Protein AF-A0A7X9KYA6-F1 (afdb_monomer)

Solvent-accessible surface area (backbone atoms only — not comparable to full-atom values): 10874 Å² total; per-residue (Å²): 136,52,43,60,57,52,32,55,52,46,66,73,63,62,78,75,90,74,80,86,42,56,69,61,36,52,51,34,46,49,55,54,72,66,54,75,78,92,81,86,57,65,92,74,35,64,66,52,50,49,54,52,54,47,36,53,50,53,28,50,52,50,30,53,52,38,43,52,53,38,19,65,77,56,77,66,47,84,47,71,65,36,54,50,54,24,51,51,53,33,51,49,42,55,50,56,56,58,68,45,48,64,55,52,48,52,51,51,53,49,52,55,49,53,52,50,52,51,36,52,48,50,34,53,50,40,51,52,51,46,53,51,50,50,54,52,46,50,51,52,43,51,52,51,53,51,52,41,52,53,28,49,53,46,27,54,48,54,51,54,51,51,51,52,53,50,42,46,72,76,64,75,49,58,75,71,55,44,52,54,50,56,50,50,53,52,52,51,55,53,53,52,54,56,62,76,74,110

Secondary structure (DSSP, 8-state):
--HHHHHHHHHHT------SSHHHHHHHHHHHHTPPPP---TTT-HHHHHHHHHHHHHHHHHHHHHHHHHHHHHTSPPPHHHHHHHHHHHHHHHHHHHHHHHHHHHHHHHHHHHHHHHHHHHHHHHHHHHHHHHHHHHHHHHHHHHHHHHHHHHHHHHHHHHHHHHHHHTT-S-HHHHHHHHHHHHHHHHHHHHHTT-

Structure (mmCIF, N/CA/C/O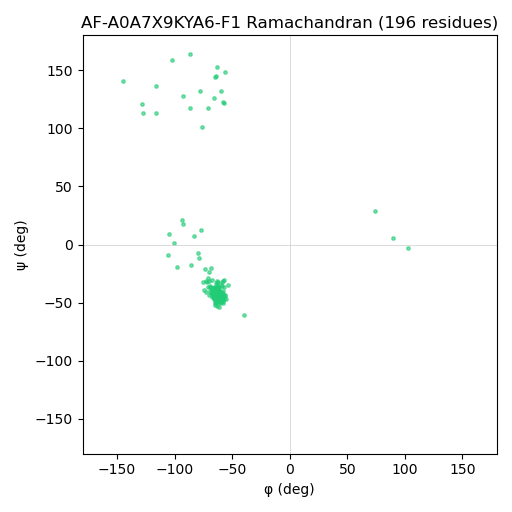 backbone):
data_AF-A0A7X9KYA6-F1
#
_entry.id   AF-A0A7X9KYA6-F1
#
loop_
_atom_site.group_PDB
_atom_site.id
_atom_site.type_symbol
_atom_site.label_atom_id
_atom_site.label_alt_id
_atom_site.label_comp_id
_atom_site.label_asym_id
_atom_site.label_entity_id
_atom_site.label_seq_id
_atom_site.pdbx_PDB_ins_code
_atom_site.Cartn_x
_atom_site.Cartn_y
_atom_site.Cartn_z
_atom_site.occupancy
_atom_site.B_iso_or_equiv
_atom_site.auth_seq_id
_atom_site.auth_comp_id
_atom_site.auth_asym_id
_atom_site.auth_atom_id
_atom_site.pdbx_PDB_model_num
ATOM 1 N N . MET A 1 1 ? 28.532 -11.463 -38.563 1.00 72.19 1 MET A N 1
ATOM 2 C CA . MET A 1 1 ? 27.228 -10.782 -38.421 1.00 72.19 1 MET A CA 1
ATOM 3 C C . MET A 1 1 ? 27.403 -9.327 -38.855 1.00 72.19 1 MET A C 1
ATOM 5 O O . MET A 1 1 ? 28.372 -8.719 -38.419 1.00 72.19 1 MET A O 1
ATOM 9 N N . THR A 1 2 ? 26.576 -8.802 -39.764 1.00 91.38 2 THR A N 1
ATOM 10 C CA . THR A 1 2 ? 26.684 -7.421 -40.299 1.00 91.38 2 THR A CA 1
ATOM 11 C C . THR A 1 2 ? 25.943 -6.407 -39.421 1.00 91.38 2 THR A C 1
ATOM 13 O O . THR A 1 2 ? 25.093 -6.799 -38.617 1.00 91.38 2 THR A O 1
ATOM 16 N N . ALA A 1 3 ? 26.201 -5.100 -39.575 1.00 91.06 3 ALA A N 1
ATOM 17 C CA . ALA A 1 3 ? 25.469 -4.085 -38.808 1.00 91.06 3 ALA A CA 1
ATOM 18 C C . ALA A 1 3 ? 23.963 -4.084 -39.121 1.00 91.06 3 ALA A C 1
ATOM 20 O O . ALA A 1 3 ? 23.150 -3.864 -38.228 1.00 91.06 3 ALA A O 1
ATOM 21 N N . ALA A 1 4 ? 23.583 -4.409 -40.361 1.00 90.88 4 ALA A N 1
ATOM 22 C CA . ALA A 1 4 ? 22.184 -4.573 -40.755 1.00 90.88 4 ALA A CA 1
ATOM 23 C C . ALA A 1 4 ? 21.501 -5.762 -40.048 1.00 90.88 4 ALA A C 1
ATOM 25 O O . ALA A 1 4 ? 20.342 -5.663 -39.649 1.00 90.88 4 ALA A O 1
ATOM 26 N N . GLN A 1 5 ? 22.220 -6.874 -39.845 1.00 93.12 5 GLN A N 1
ATOM 27 C CA . GLN A 1 5 ? 21.710 -8.016 -39.076 1.00 93.12 5 GLN A CA 1
ATOM 28 C C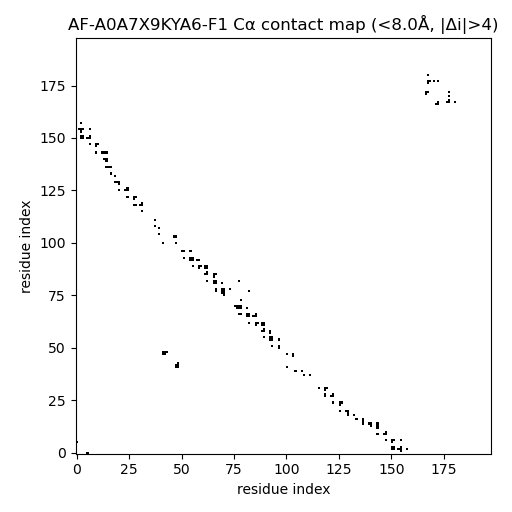 . GLN A 1 5 ? 21.523 -7.654 -37.595 1.00 93.12 5 GLN A C 1
ATOM 30 O O . GLN A 1 5 ? 20.482 -7.971 -37.024 1.00 93.12 5 GLN A O 1
ATOM 35 N N . MET A 1 6 ? 22.480 -6.935 -36.996 1.00 94.12 6 MET A N 1
ATOM 36 C CA . MET A 1 6 ? 22.378 -6.457 -35.608 1.00 94.12 6 MET A CA 1
ATOM 37 C C . MET A 1 6 ? 21.230 -5.462 -35.413 1.00 94.12 6 MET A C 1
ATOM 39 O O . MET A 1 6 ? 20.497 -5.561 -34.432 1.00 94.12 6 MET A O 1
ATOM 43 N N . LEU A 1 7 ? 21.024 -4.545 -36.365 1.00 94.88 7 LEU A N 1
ATOM 44 C CA . LEU A 1 7 ? 19.899 -3.612 -36.336 1.00 94.88 7 LEU A CA 1
ATOM 45 C C . LEU A 1 7 ? 18.560 -4.357 -36.287 1.00 94.88 7 LEU A C 1
ATOM 47 O O . LEU A 1 7 ? 17.722 -4.031 -35.454 1.00 94.88 7 LEU A O 1
ATOM 51 N N . LYS A 1 8 ? 18.382 -5.391 -37.119 1.00 95.62 8 LYS A N 1
ATOM 52 C CA . LYS A 1 8 ? 17.153 -6.198 -37.132 1.00 95.62 8 LYS A CA 1
ATOM 53 C C . LYS A 1 8 ? 16.908 -6.905 -35.793 1.00 95.62 8 LYS A C 1
ATOM 55 O O . LYS A 1 8 ? 15.771 -6.960 -35.334 1.00 95.62 8 LYS A O 1
ATOM 60 N N . ILE A 1 9 ? 17.967 -7.426 -35.166 1.00 95.69 9 ILE A N 1
ATOM 61 C CA . ILE A 1 9 ? 17.888 -8.051 -33.835 1.00 95.69 9 ILE A CA 1
ATOM 62 C C . ILE A 1 9 ? 17.427 -7.024 -32.795 1.00 95.69 9 ILE A C 1
ATOM 64 O O . ILE A 1 9 ? 16.479 -7.285 -32.058 1.00 95.69 9 ILE A O 1
ATOM 68 N N . ILE A 1 10 ? 18.050 -5.842 -32.777 1.00 95.88 10 ILE A N 1
ATOM 69 C CA . ILE A 1 10 ? 17.707 -4.774 -31.831 1.00 95.88 10 ILE A CA 1
ATOM 70 C C . ILE A 1 10 ? 16.279 -4.292 -32.053 1.00 95.88 10 ILE A C 1
ATOM 72 O O . ILE A 1 10 ? 15.529 -4.145 -31.097 1.00 95.88 10 ILE A O 1
ATOM 76 N N . GLU A 1 11 ? 15.847 -4.076 -33.294 1.00 94.38 11 GLU A N 1
ATOM 77 C CA . GLU A 1 11 ? 14.469 -3.659 -33.575 1.00 94.38 11 GLU A CA 1
ATOM 78 C C . GLU A 1 11 ? 13.436 -4.671 -33.060 1.00 94.38 11 GLU A C 1
ATOM 80 O O . GLU A 1 11 ? 12.401 -4.264 -32.529 1.00 94.38 11 GLU A O 1
ATOM 85 N N . GLY A 1 12 ? 13.750 -5.968 -33.125 1.00 95.75 12 GLY A N 1
ATOM 86 C CA . GLY A 1 12 ? 12.934 -7.031 -32.536 1.00 95.75 12 GLY A CA 1
ATOM 87 C C . GLY A 1 12 ? 12.947 -7.068 -31.003 1.00 95.75 12 GLY A C 1
ATOM 88 O O . GLY A 1 12 ? 11.987 -7.540 -30.401 1.00 95.75 12 GLY A O 1
ATOM 89 N N . SER A 1 13 ? 13.987 -6.535 -30.358 1.00 94.94 13 SER A N 1
ATOM 90 C CA . SER A 1 13 ? 14.143 -6.520 -28.898 1.00 94.94 13 SER A CA 1
ATOM 91 C C . SER A 1 13 ? 13.624 -5.237 -28.237 1.00 94.94 13 SER A C 1
ATOM 93 O O . SER A 1 13 ? 14.056 -4.896 -27.133 1.00 94.94 13 SER A O 1
ATOM 95 N N . LYS A 1 14 ? 12.734 -4.487 -28.903 1.00 96.25 14 LYS A N 1
ATOM 96 C CA . LYS A 1 14 ? 12.156 -3.257 -28.346 1.00 96.25 14 LYS A CA 1
ATOM 97 C C . LYS A 1 14 ? 11.460 -3.559 -27.009 1.00 96.25 14 LYS A C 1
ATOM 99 O O . LYS A 1 14 ? 10.524 -4.364 -26.995 1.00 96.25 14 LYS A O 1
ATOM 104 N N . PRO A 1 15 ? 11.861 -2.907 -25.901 1.00 96.19 15 PRO A N 1
ATOM 105 C CA . PRO A 1 15 ? 11.235 -3.149 -24.612 1.00 96.19 15 PRO A CA 1
ATOM 106 C C . PRO A 1 15 ? 9.771 -2.701 -24.642 1.00 96.19 15 PRO A C 1
ATOM 108 O O . PRO A 1 15 ? 9.417 -1.695 -25.266 1.00 96.19 15 PRO A O 1
ATOM 111 N N . LYS A 1 16 ? 8.917 -3.453 -23.946 1.00 96.12 16 LYS A N 1
ATOM 112 C CA . LYS A 1 16 ? 7.502 -3.132 -23.733 1.00 96.12 16 LYS A CA 1
ATOM 113 C C . LYS A 1 16 ? 7.265 -2.919 -22.248 1.00 96.12 16 LYS A C 1
ATOM 115 O O . LYS A 1 16 ? 7.751 -3.701 -21.433 1.00 96.12 16 LYS A O 1
ATOM 120 N N . TYR A 1 17 ? 6.508 -1.882 -21.914 1.00 95.44 17 TYR A N 1
ATOM 121 C CA . TYR A 1 17 ? 6.089 -1.665 -20.540 1.00 95.44 17 TYR A CA 1
ATOM 122 C C . TYR A 1 17 ? 4.927 -2.599 -20.208 1.00 95.44 17 TYR A C 1
ATOM 124 O O . TYR A 1 17 ? 3.970 -2.700 -20.977 1.00 95.44 17 TYR A O 1
ATOM 132 N N . ASN A 1 18 ? 5.027 -3.278 -19.070 1.00 93.94 18 ASN A N 1
ATOM 133 C CA . ASN A 1 18 ? 3.947 -4.064 -18.498 1.00 93.94 18 ASN A CA 1
ATOM 134 C C . ASN A 1 18 ? 3.753 -3.605 -17.057 1.00 93.94 18 ASN A C 1
ATOM 136 O O . ASN A 1 18 ? 4.642 -3.803 -16.229 1.00 93.94 18 ASN A O 1
ATOM 140 N N . ASP A 1 19 ? 2.609 -2.992 -16.778 1.00 92.44 19 ASP A N 1
ATOM 141 C CA . ASP A 1 19 ? 2.295 -2.494 -15.447 1.00 92.44 19 ASP A CA 1
ATOM 142 C C . ASP A 1 19 ? 1.907 -3.654 -14.524 1.00 92.44 19 ASP A C 1
ATOM 144 O O . ASP A 1 19 ? 0.790 -4.175 -14.564 1.00 92.44 19 ASP A O 1
ATOM 148 N N . ARG A 1 20 ? 2.858 -4.068 -13.687 1.00 94.00 20 ARG A N 1
ATOM 149 C CA . ARG A 1 20 ? 2.697 -5.185 -12.750 1.00 94.00 20 ARG A CA 1
ATOM 150 C C . ARG A 1 20 ? 1.812 -4.834 -11.558 1.00 94.00 20 ARG A C 1
ATOM 152 O O . ARG A 1 20 ? 1.296 -5.739 -10.905 1.00 94.00 20 ARG A O 1
ATOM 159 N N . TYR A 1 21 ? 1.649 -3.546 -11.264 1.00 95.56 21 TYR A N 1
ATOM 160 C CA . TYR A 1 21 ? 0.995 -3.068 -10.050 1.00 95.56 21 TYR A CA 1
ATOM 161 C C . TYR A 1 21 ? -0.399 -2.508 -10.302 1.00 95.56 21 TYR A C 1
ATOM 163 O O . TYR A 1 21 ? -1.126 -2.314 -9.332 1.00 95.56 21 TYR A O 1
ATOM 171 N N . LYS A 1 22 ? -0.804 -2.334 -11.566 1.00 94.50 22 LYS A N 1
ATOM 172 C CA . LYS A 1 22 ? -2.127 -1.840 -11.970 1.00 94.50 22 LYS A CA 1
ATOM 173 C C . LYS A 1 22 ? -3.269 -2.395 -11.115 1.00 94.50 22 LYS A C 1
ATOM 175 O O . LYS A 1 22 ? -3.945 -1.638 -10.427 1.00 94.50 22 LYS A O 1
ATOM 180 N N . TYR A 1 23 ? -3.449 -3.717 -1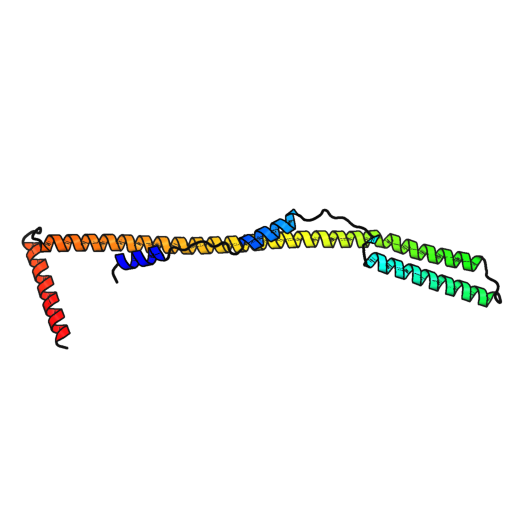1.102 1.00 96.38 23 TYR A N 1
ATOM 181 C CA . TYR A 1 23 ? -4.557 -4.342 -10.371 1.00 96.38 23 TYR A CA 1
ATOM 182 C C . TYR A 1 23 ? -4.444 -4.174 -8.854 1.00 96.38 23 TYR A C 1
ATOM 184 O O . TYR A 1 23 ? -5.449 -4.007 -8.168 1.00 96.38 23 TYR A O 1
ATOM 192 N N . ALA A 1 24 ? -3.227 -4.218 -8.310 1.00 96.06 24 ALA A N 1
ATOM 193 C CA . ALA A 1 24 ? -3.012 -4.048 -6.877 1.00 96.06 24 ALA A CA 1
ATOM 194 C C . ALA A 1 24 ? -3.319 -2.608 -6.433 1.00 96.06 24 ALA A C 1
ATOM 196 O O . ALA A 1 24 ? -3.992 -2.406 -5.423 1.00 96.06 24 ALA A O 1
ATOM 197 N N . LEU A 1 25 ? -2.898 -1.622 -7.229 1.00 96.75 25 LEU A N 1
ATOM 198 C CA . LEU A 1 25 ? -3.183 -0.208 -7.022 1.00 96.75 25 LEU A CA 1
ATOM 199 C C . LEU A 1 25 ? -4.682 0.089 -7.154 1.00 96.75 25 LEU A C 1
ATOM 201 O O . LEU A 1 25 ? -5.248 0.732 -6.274 1.00 96.75 25 LEU A O 1
ATOM 205 N N . GLU A 1 26 ? -5.338 -0.419 -8.201 1.00 96.69 26 GLU A N 1
ATOM 206 C CA . GLU A 1 26 ? -6.789 -0.286 -8.398 1.00 96.69 26 GLU A CA 1
ATOM 207 C C . GLU A 1 26 ? -7.572 -0.872 -7.216 1.00 96.69 26 GLU A C 1
ATOM 209 O O . GLU A 1 26 ? -8.479 -0.227 -6.688 1.00 96.69 26 GLU A O 1
ATOM 214 N N . ASN A 1 27 ? -7.190 -2.061 -6.744 1.00 97.44 27 ASN A N 1
ATOM 215 C CA . ASN A 1 27 ? -7.828 -2.692 -5.590 1.00 97.44 27 ASN A CA 1
ATOM 216 C C . ASN A 1 27 ?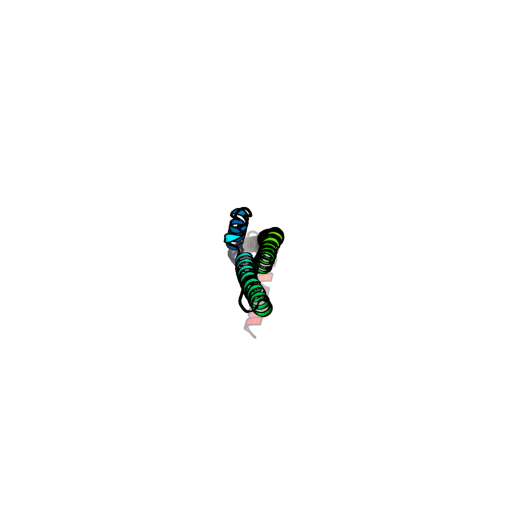 -7.598 -1.900 -4.296 1.00 97.44 27 ASN A C 1
ATOM 218 O O . ASN A 1 27 ? -8.543 -1.690 -3.534 1.00 97.44 27 ASN A O 1
ATOM 222 N N . ALA A 1 28 ? -6.373 -1.427 -4.047 1.00 96.88 28 ALA A N 1
ATOM 223 C CA . ALA A 1 28 ? -6.060 -0.618 -2.870 1.00 96.88 28 ALA A CA 1
ATOM 224 C C . ALA A 1 28 ? -6.833 0.712 -2.872 1.00 96.88 28 ALA A C 1
ATOM 226 O O . ALA A 1 28 ? -7.422 1.084 -1.856 1.00 96.88 28 ALA A O 1
ATOM 227 N N . LEU A 1 29 ? -6.904 1.386 -4.024 1.00 97.56 29 LEU A N 1
ATOM 228 C CA . LEU A 1 29 ? -7.709 2.593 -4.212 1.00 97.56 29 LEU A CA 1
ATOM 229 C C . LEU A 1 29 ? -9.192 2.310 -3.994 1.00 97.56 29 LEU A C 1
ATOM 231 O O . LEU A 1 29 ? -9.859 3.060 -3.288 1.00 97.56 29 LEU A O 1
ATOM 235 N N . LYS A 1 30 ? -9.713 1.208 -4.538 1.00 97.94 30 LYS A N 1
ATOM 236 C CA . LYS A 1 30 ? -11.111 0.817 -4.347 1.00 97.94 30 LYS A CA 1
ATOM 237 C C . LYS A 1 30 ? -11.438 0.608 -2.869 1.00 97.94 30 LYS A C 1
ATOM 239 O O . LYS A 1 30 ? -12.484 1.075 -2.426 1.00 97.94 30 LYS A O 1
ATOM 244 N N . LEU A 1 31 ? -10.574 -0.065 -2.110 1.00 96.94 31 LEU A N 1
ATOM 245 C CA . LEU A 1 31 ? -10.763 -0.259 -0.668 1.00 96.94 31 LEU A CA 1
ATOM 246 C C . LEU A 1 31 ? -10.725 1.069 0.099 1.00 96.94 31 LEU A C 1
ATOM 248 O O . LEU A 1 31 ? -11.551 1.286 0.981 1.00 96.94 31 LEU A O 1
ATOM 252 N N . LEU A 1 32 ? -9.804 1.968 -0.258 1.00 96.62 32 LEU A N 1
ATOM 253 C CA . LEU A 1 32 ? -9.688 3.285 0.368 1.00 96.62 32 LEU A CA 1
ATOM 254 C C . LEU A 1 32 ? -10.903 4.179 0.074 1.00 96.62 32 LEU A C 1
ATOM 256 O O . LEU A 1 32 ? -11.425 4.817 0.984 1.00 96.62 32 LEU A O 1
ATOM 260 N N . LEU A 1 33 ? -11.363 4.212 -1.179 1.00 96.38 33 LEU A N 1
ATOM 261 C CA . LEU A 1 33 ? -12.469 5.064 -1.627 1.00 96.38 33 LEU A CA 1
ATOM 262 C C . LEU A 1 33 ? -13.838 4.552 -1.173 1.00 96.38 33 LEU A C 1
ATOM 264 O O . LEU A 1 33 ? -14.728 5.351 -0.908 1.00 96.38 33 LEU A O 1
ATOM 268 N N . ASN A 1 34 ? -14.012 3.233 -1.054 1.00 97.25 34 ASN A N 1
ATOM 269 C CA . ASN A 1 34 ? -15.264 2.629 -0.585 1.00 97.25 34 ASN A CA 1
ATOM 270 C C . ASN A 1 34 ? -15.276 2.385 0.930 1.00 97.25 34 ASN A C 1
ATOM 272 O O . ASN A 1 34 ? -16.079 1.585 1.422 1.00 97.25 34 ASN A O 1
ATOM 276 N N . ARG A 1 35 ? -14.385 3.039 1.689 1.00 96.44 35 ARG A N 1
ATOM 277 C CA . ARG A 1 35 ? -14.375 2.906 3.145 1.00 96.44 35 ARG A CA 1
ATOM 278 C C . ARG A 1 35 ? -15.663 3.495 3.709 1.00 96.44 35 ARG A C 1
ATOM 280 O O . ARG A 1 35 ? -16.013 4.642 3.435 1.00 96.44 35 ARG A O 1
ATOM 287 N N . LYS A 1 36 ? -16.380 2.698 4.500 1.00 95.25 36 LYS A N 1
ATOM 288 C CA . LYS A 1 36 ? -17.587 3.163 5.189 1.00 95.25 36 LYS A CA 1
ATOM 289 C C . LYS A 1 36 ? -17.210 4.248 6.190 1.00 95.25 36 LYS A C 1
ATOM 291 O O . LYS A 1 36 ? -16.153 4.162 6.811 1.00 95.25 36 LYS A O 1
ATOM 296 N N . ALA A 1 37 ? -18.090 5.230 6.369 1.00 95.75 37 ALA A N 1
ATOM 297 C CA . ALA A 1 37 ? -17.936 6.214 7.430 1.00 95.75 37 ALA A CA 1
ATOM 298 C C . ALA A 1 37 ? -17.837 5.519 8.795 1.00 95.75 37 ALA A C 1
ATOM 300 O O . ALA A 1 37 ? -18.436 4.461 9.015 1.00 95.75 37 ALA A O 1
ATOM 301 N N . PHE A 1 38 ? -17.084 6.128 9.709 1.00 96.81 38 PHE A N 1
ATOM 302 C CA . PHE A 1 38 ? -16.975 5.612 11.063 1.00 96.81 38 PHE A CA 1
ATOM 303 C C . PHE A 1 38 ? -18.353 5.566 11.728 1.00 96.81 38 PHE A C 1
ATOM 305 O O . PHE A 1 38 ? -19.101 6.543 11.712 1.00 96.81 38 PHE A O 1
ATOM 312 N N . SER A 1 39 ? -18.661 4.428 12.334 1.00 95.25 39 SER A N 1
ATOM 313 C CA . SER A 1 39 ? -19.848 4.230 13.150 1.00 95.25 39 SER A CA 1
ATOM 314 C C . SER A 1 39 ? -19.489 3.289 14.289 1.00 95.25 39 SER A C 1
ATOM 316 O O . SER A 1 39 ? -18.732 2.335 14.099 1.00 95.25 39 SER A O 1
ATOM 318 N N . TYR A 1 40 ? -20.017 3.571 15.475 1.00 95.50 40 TYR A N 1
ATOM 319 C CA . TYR A 1 40 ? -19.808 2.754 16.658 1.00 95.50 40 TYR A CA 1
ATOM 320 C C . TYR A 1 40 ? -21.154 2.404 17.284 1.00 95.50 40 TYR A C 1
ATOM 322 O O . TYR A 1 40 ? -21.903 3.289 17.696 1.00 95.50 40 TYR A O 1
ATOM 330 N N . ASN A 1 41 ? -21.429 1.103 17.382 1.00 94.06 41 ASN A N 1
ATOM 331 C CA . ASN A 1 41 ? -22.566 0.564 18.111 1.00 94.06 41 ASN A CA 1
ATOM 332 C C . ASN A 1 41 ? -22.062 -0.291 19.278 1.00 94.06 41 ASN A C 1
ATOM 334 O O . ASN A 1 41 ? -21.493 -1.364 19.077 1.00 94.06 41 ASN A O 1
ATOM 338 N N . LYS A 1 42 ? -22.319 0.165 20.508 1.00 91.00 42 LYS A N 1
ATOM 339 C CA . LYS A 1 42 ? -21.967 -0.574 21.729 1.00 91.00 42 LYS A CA 1
ATOM 340 C C . LYS A 1 42 ? -22.614 -1.963 21.784 1.00 91.00 42 LYS A C 1
ATOM 342 O O . LYS A 1 42 ? -22.024 -2.883 22.335 1.00 91.00 42 LYS A O 1
ATOM 347 N N . ASP A 1 43 ? -23.807 -2.126 21.209 1.00 89.31 43 ASP A N 1
ATOM 348 C CA . ASP A 1 43 ? -24.561 -3.380 21.286 1.00 89.31 43 ASP A CA 1
ATOM 349 C C . ASP A 1 43 ? -24.039 -4.427 20.300 1.00 89.31 43 ASP A C 1
ATOM 351 O O . ASP A 1 43 ? -24.356 -5.605 20.442 1.00 89.31 43 ASP A O 1
ATOM 355 N N . ASP A 1 44 ? -23.179 -4.029 19.361 1.00 91.50 44 ASP A N 1
ATOM 356 C CA . ASP A 1 44 ? -22.452 -4.937 18.475 1.00 91.50 44 ASP A CA 1
ATOM 357 C C . ASP A 1 44 ? -21.025 -5.213 18.975 1.00 91.50 4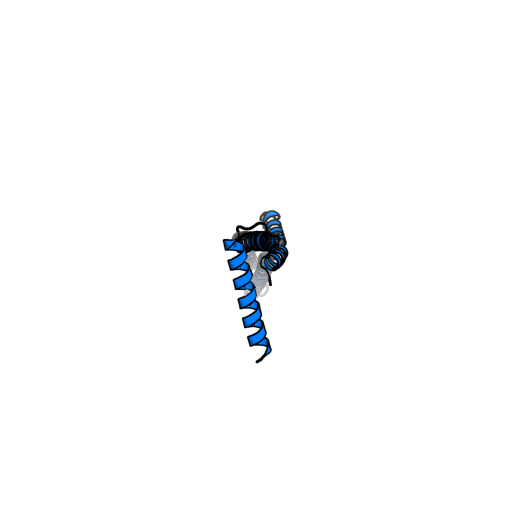4 ASP A C 1
ATOM 359 O O . ASP A 1 44 ? -20.442 -6.242 18.625 1.00 91.50 44 ASP A O 1
ATOM 363 N N . ASP A 1 45 ? -20.485 -4.364 19.856 1.00 93.38 45 ASP A N 1
ATOM 364 C CA . ASP A 1 45 ? -19.129 -4.492 20.391 1.00 93.38 45 ASP A CA 1
ATOM 365 C C . ASP A 1 45 ? -19.005 -5.679 21.369 1.00 93.38 45 ASP A C 1
ATOM 367 O O . ASP A 1 45 ? -19.613 -5.732 22.443 1.00 93.38 45 ASP A O 1
ATOM 371 N N . ALA A 1 46 ? -18.171 -6.657 21.006 1.00 92.50 46 ALA A N 1
ATOM 372 C CA . ALA A 1 46 ? -17.933 -7.850 21.815 1.00 92.50 46 ALA A CA 1
ATOM 373 C C . ALA A 1 46 ? -17.283 -7.546 23.178 1.00 92.50 46 ALA A C 1
ATOM 375 O O . ALA A 1 46 ? -17.576 -8.226 24.161 1.00 92.50 46 ALA A O 1
ATOM 376 N N . GLN A 1 47 ? -16.420 -6.530 23.268 1.00 92.50 47 GLN A N 1
ATOM 377 C CA . GLN A 1 47 ? -15.822 -6.110 24.538 1.00 92.50 47 GLN A CA 1
ATOM 378 C C . GLN A 1 47 ? -16.891 -5.518 25.451 1.00 92.50 47 GLN A C 1
ATOM 380 O O . GLN A 1 47 ? -16.969 -5.909 26.614 1.00 92.50 47 GLN A O 1
ATOM 385 N N . TYR A 1 48 ? -17.761 -4.651 24.927 1.00 93.75 48 TYR A N 1
ATOM 386 C CA . TYR A 1 48 ? -18.885 -4.118 25.701 1.00 93.75 48 TYR A CA 1
ATOM 387 C C . TYR A 1 48 ? -19.809 -5.235 26.205 1.00 93.75 48 TYR A C 1
ATOM 389 O O . TYR A 1 48 ? -20.150 -5.263 27.388 1.00 93.75 48 TYR A O 1
ATOM 397 N N . LYS A 1 49 ? -20.154 -6.210 25.349 1.00 93.94 49 LYS A N 1
ATOM 398 C CA . LYS A 1 49 ? -20.942 -7.395 25.743 1.00 93.94 49 LYS A CA 1
ATOM 399 C C . LYS A 1 49 ? -20.291 -8.163 26.892 1.00 93.94 49 LYS A C 1
ATOM 401 O O . LYS A 1 49 ? -20.982 -8.533 27.841 1.00 93.94 49 LYS A O 1
ATOM 406 N N . ASN A 1 50 ? -18.974 -8.355 26.837 1.00 93.19 50 ASN A N 1
ATOM 407 C CA . ASN A 1 50 ? -18.222 -9.026 27.894 1.00 93.19 50 ASN A CA 1
ATOM 408 C C . ASN A 1 50 ? -18.235 -8.227 29.205 1.00 93.19 50 ASN A C 1
ATOM 410 O O . ASN A 1 50 ? -18.522 -8.804 30.255 1.00 93.19 50 ASN A O 1
ATOM 414 N N . TYR A 1 51 ? -17.997 -6.910 29.160 1.00 92.44 51 TYR A N 1
ATOM 415 C CA . TYR A 1 51 ? -18.095 -6.046 30.344 1.00 92.44 51 TYR A CA 1
ATOM 416 C C . TYR A 1 51 ? -19.501 -6.074 30.949 1.00 92.44 51 TYR A C 1
ATOM 418 O O . TYR A 1 51 ? -19.644 -6.206 32.164 1.00 92.44 51 TYR A O 1
ATOM 426 N N . ARG A 1 52 ? -20.541 -6.036 30.107 1.00 91.44 52 ARG A N 1
ATOM 427 C CA . ARG A 1 52 ? -21.944 -6.128 30.526 1.00 91.44 52 ARG A CA 1
ATOM 428 C C . ARG A 1 52 ? -22.242 -7.443 31.232 1.00 91.44 52 ARG A C 1
ATOM 430 O O . ARG A 1 52 ? -22.796 -7.439 32.328 1.00 91.44 52 ARG A O 1
ATOM 437 N N . ALA A 1 53 ? -21.861 -8.561 30.622 1.00 92.06 53 ALA A N 1
ATOM 438 C CA . ALA A 1 53 ? -22.050 -9.883 31.208 1.00 92.06 53 ALA A CA 1
ATOM 439 C C . ALA A 1 53 ? -21.314 -10.025 32.549 1.00 92.06 53 ALA A C 1
ATOM 441 O O . ALA A 1 53 ? -21.868 -10.589 33.494 1.00 92.06 53 ALA A O 1
ATOM 442 N N . LYS A 1 54 ? -20.095 -9.481 32.644 1.00 91.38 54 LYS A N 1
ATOM 443 C CA . LYS A 1 54 ? -19.297 -9.481 33.873 1.00 91.38 54 LYS A CA 1
ATOM 444 C C . LYS A 1 54 ? -19.976 -8.683 34.988 1.00 91.38 54 LYS A C 1
ATOM 446 O O . LYS A 1 54 ? -20.219 -9.249 36.046 1.00 91.38 54 LYS A O 1
ATOM 451 N N . ALA A 1 55 ? -20.362 -7.434 34.737 1.00 89.81 55 ALA A N 1
ATOM 452 C CA . ALA A 1 55 ? -20.983 -6.600 35.766 1.00 89.81 55 ALA A CA 1
ATOM 453 C C . ALA A 1 55 ? -22.329 -7.154 36.256 1.00 89.81 55 ALA A C 1
ATOM 455 O O . ALA A 1 55 ? -22.629 -7.064 37.442 1.00 89.81 55 ALA A O 1
ATOM 456 N N . ILE A 1 56 ? -23.131 -7.759 35.368 1.00 89.31 56 ILE A N 1
ATOM 457 C CA . ILE A 1 56 ? -24.378 -8.432 35.767 1.00 89.31 56 ILE A CA 1
ATOM 458 C C . ILE A 1 56 ? -24.069 -9.620 36.681 1.00 89.31 56 ILE A C 1
ATOM 460 O O . ILE A 1 56 ? -24.737 -9.800 37.695 1.00 89.31 56 ILE A O 1
ATOM 464 N N . ARG A 1 57 ? -23.065 -10.435 36.335 1.00 91.00 57 ARG A N 1
ATOM 465 C CA . ARG A 1 57 ? -22.658 -11.590 37.145 1.00 91.00 57 ARG A CA 1
ATOM 466 C C . ARG A 1 57 ? -22.141 -11.157 38.516 1.00 91.00 57 ARG A C 1
ATOM 468 O O . ARG A 1 57 ? -22.598 -11.683 39.519 1.00 91.00 57 ARG A O 1
ATOM 475 N N . GLU A 1 58 ? -21.225 -10.196 38.554 1.00 88.62 58 GLU A N 1
ATOM 476 C CA . GLU A 1 58 ? -20.645 -9.677 39.798 1.00 88.62 58 GLU A CA 1
ATOM 477 C C . GLU A 1 58 ? -21.694 -8.971 40.655 1.00 88.62 58 GLU A C 1
ATOM 479 O O . GLU A 1 58 ? -21.707 -9.136 41.868 1.00 88.62 58 GLU A O 1
ATOM 484 N N . GLY A 1 59 ? -22.619 -8.243 40.026 1.00 86.81 59 GLY A N 1
ATOM 485 C CA . GLY A 1 59 ? -23.764 -7.655 40.707 1.00 86.81 59 GLY A CA 1
ATOM 486 C C . GLY A 1 59 ? -24.647 -8.711 41.371 1.00 86.81 59 GLY A C 1
ATOM 487 O O . GLY A 1 59 ? -24.985 -8.554 42.536 1.00 86.81 59 GLY A O 1
ATOM 488 N N . LYS A 1 60 ? -24.971 -9.807 40.672 1.00 87.50 60 LYS A N 1
ATOM 489 C CA . LYS A 1 60 ? -25.751 -10.916 41.248 1.00 87.50 60 LYS A CA 1
ATOM 490 C C . LYS A 1 60 ? -25.040 -11.574 42.428 1.00 87.50 60 LYS A C 1
ATOM 492 O O . LYS A 1 60 ? -25.657 -11.719 43.473 1.00 87.50 60 LYS A O 1
ATOM 497 N N . ILE A 1 61 ? -23.753 -11.890 42.277 1.00 89.56 61 ILE A N 1
ATOM 498 C CA . ILE A 1 61 ? -22.945 -12.486 43.352 1.00 89.56 61 ILE A CA 1
ATOM 499 C C . ILE A 1 61 ? -22.910 -11.554 44.570 1.00 89.56 61 ILE A C 1
ATOM 501 O O . ILE A 1 61 ? -23.205 -11.982 45.677 1.00 89.56 61 ILE A O 1
ATOM 505 N N . ALA A 1 62 ? -22.651 -10.258 44.372 1.00 86.69 62 ALA A N 1
ATOM 506 C CA . ALA A 1 62 ? -22.628 -9.292 45.469 1.00 86.69 62 ALA A CA 1
ATOM 507 C C . ALA A 1 62 ? -23.990 -9.158 46.173 1.00 86.69 62 ALA A C 1
ATOM 509 O O . ALA A 1 62 ? -24.038 -8.989 47.393 1.00 86.69 62 ALA A O 1
ATOM 510 N N . MET A 1 63 ? -25.099 -9.233 45.427 1.00 85.50 63 MET A N 1
ATOM 511 C CA . MET A 1 63 ? -26.438 -9.258 46.019 1.00 85.50 63 MET A CA 1
ATOM 512 C C . MET A 1 63 ? -26.665 -10.534 46.837 1.00 85.50 63 MET A C 1
ATOM 514 O O . MET A 1 63 ? -27.127 -10.440 47.971 1.00 85.50 63 MET A O 1
ATOM 518 N N . GLU A 1 64 ? -26.325 -11.702 46.290 1.00 87.69 64 GLU A N 1
ATOM 519 C CA . GLU A 1 64 ? -26.440 -12.995 46.976 1.00 87.69 64 GLU A CA 1
ATOM 520 C C . GLU A 1 64 ? -25.610 -13.016 48.269 1.00 87.69 64 GLU A C 1
ATOM 522 O O . GLU A 1 64 ? -26.140 -13.365 49.325 1.00 87.69 64 GLU A O 1
ATOM 527 N N . ASP A 1 65 ? -24.366 -12.535 48.224 1.00 88.50 65 ASP A N 1
ATOM 528 C CA . ASP A 1 65 ? -23.477 -12.449 49.386 1.00 88.50 65 ASP A CA 1
ATOM 529 C C . ASP A 1 65 ? -24.022 -11.492 50.457 1.00 88.50 65 ASP A C 1
ATOM 531 O O . ASP A 1 65 ? -24.056 -11.833 51.640 1.00 88.50 65 ASP A O 1
ATOM 535 N N . THR A 1 66 ? -24.497 -10.305 50.058 1.00 85.06 66 THR A N 1
ATOM 536 C CA . THR A 1 66 ? -25.042 -9.300 50.991 1.00 85.06 66 THR A CA 1
ATOM 537 C C . THR A 1 66 ? -26.308 -9.813 51.677 1.00 85.06 66 THR A C 1
ATOM 539 O O . THR A 1 66 ? -26.477 -9.660 52.889 1.00 85.06 66 THR A O 1
ATOM 542 N N . LEU A 1 67 ? -27.206 -10.445 50.916 1.00 84.19 67 LEU A N 1
ATOM 543 C CA . LEU A 1 67 ? -28.442 -11.015 51.448 1.00 84.19 67 LEU A CA 1
ATOM 544 C C . LEU A 1 67 ? -28.165 -12.235 52.333 1.00 84.19 67 LEU A C 1
ATOM 546 O O . LEU A 1 67 ? -28.781 -12.358 53.390 1.00 84.19 67 LEU A O 1
ATOM 550 N N . GLY A 1 68 ? -27.218 -13.097 51.950 1.00 86.12 68 GLY A N 1
ATOM 551 C CA . GLY A 1 68 ? -26.795 -14.248 52.748 1.00 86.12 68 GLY A CA 1
ATOM 552 C C . GLY A 1 68 ? -26.160 -13.840 54.079 1.00 86.12 68 GLY A C 1
ATOM 553 O O . GLY A 1 68 ? -26.523 -14.375 55.127 1.00 86.12 68 GLY A O 1
ATOM 554 N N . GLN A 1 69 ? -25.278 -12.835 54.068 1.00 84.56 69 GLN A N 1
ATOM 555 C CA . GLN A 1 69 ? -24.695 -12.267 55.290 1.00 84.56 69 GLN A CA 1
ATOM 556 C C . GLN A 1 69 ? -25.766 -11.649 56.194 1.00 84.56 69 GLN A C 1
ATOM 558 O O . GLN A 1 69 ? -25.771 -11.887 57.401 1.00 84.56 69 GLN A O 1
ATOM 563 N N . ALA A 1 70 ? -26.704 -10.895 55.619 1.00 82.88 70 ALA A N 1
ATOM 564 C CA . ALA A 1 70 ? -27.779 -10.277 56.381 1.00 82.88 70 ALA A CA 1
ATOM 565 C C . ALA A 1 70 ? -28.735 -11.303 56.999 1.00 82.88 70 ALA A C 1
ATOM 567 O O . ALA A 1 70 ? -29.107 -11.146 58.158 1.00 82.88 70 ALA A O 1
ATOM 568 N N . ALA A 1 71 ? -29.095 -12.358 56.261 1.00 80.81 71 ALA A N 1
ATOM 569 C CA . ALA A 1 71 ? -29.921 -13.451 56.767 1.00 80.81 71 ALA A CA 1
ATOM 570 C C . ALA A 1 71 ? -29.215 -14.233 57.887 1.00 80.81 71 ALA A C 1
ATOM 572 O O . ALA A 1 71 ? -29.854 -14.607 58.866 1.00 80.81 71 ALA A O 1
ATOM 573 N N . SER A 1 72 ? -27.898 -14.438 57.782 1.00 82.69 72 SER A N 1
ATOM 574 C CA . SER A 1 72 ? -27.090 -15.049 58.847 1.00 82.69 72 SER A CA 1
ATOM 575 C C . SER A 1 72 ? -27.115 -14.216 60.137 1.00 82.69 72 SER A C 1
ATOM 577 O O . SER A 1 72 ? -27.340 -14.749 61.221 1.00 82.69 72 SER A O 1
ATOM 579 N N . LEU A 1 73 ? -26.970 -12.891 60.023 1.00 81.12 73 LEU A N 1
ATOM 580 C CA . LEU A 1 73 ? -26.969 -11.964 61.163 1.00 81.12 73 LEU A CA 1
ATOM 581 C C . LEU A 1 73 ? -28.343 -11.794 61.830 1.00 81.12 73 LEU A C 1
ATOM 583 O O . LEU A 1 73 ? -28.407 -11.498 63.021 1.00 81.12 73 LEU A O 1
ATOM 587 N N . SER A 1 74 ? -29.437 -11.954 61.085 1.00 78.06 74 SER A N 1
ATOM 588 C CA . SER A 1 74 ? -30.808 -11.733 61.568 1.00 78.06 74 SER A CA 1
ATOM 589 C C . SER A 1 74 ? -31.566 -13.014 61.945 1.00 78.06 74 SER A C 1
ATOM 591 O O . SER A 1 74 ? -32.743 -12.937 62.298 1.00 78.06 74 SER A O 1
ATOM 593 N N . GLY A 1 75 ? -30.934 -14.189 61.840 1.00 75.06 75 GLY A N 1
ATOM 594 C CA . GLY A 1 75 ? -31.586 -15.478 62.105 1.00 75.06 75 GLY A CA 1
ATOM 595 C C . GLY A 1 75 ? -32.564 -15.926 61.010 1.00 75.06 75 GLY A C 1
ATOM 596 O O . GLY A 1 75 ? -33.529 -16.629 61.296 1.00 75.06 75 GLY A O 1
ATOM 597 N N . GLY A 1 76 ? -32.335 -15.518 59.759 1.00 70.81 76 GLY A N 1
ATOM 598 C CA . GLY A 1 76 ? -33.126 -15.900 58.584 1.00 70.81 76 GLY A CA 1
ATOM 599 C C . GLY A 1 76 ? -34.111 -14.834 58.096 1.00 70.81 76 GLY A C 1
ATOM 600 O O . GLY A 1 76 ? -34.755 -15.027 57.066 1.00 70.81 76 GLY A O 1
ATOM 601 N N . LEU A 1 77 ? -34.218 -13.692 58.783 1.00 63.84 77 LEU A N 1
ATOM 602 C CA . LEU A 1 77 ? -35.106 -12.596 58.386 1.00 63.84 77 LEU A CA 1
ATOM 603 C C . LEU A 1 77 ? -34.423 -11.659 57.382 1.00 63.84 77 LEU A C 1
ATOM 605 O O . LEU A 1 77 ? -33.437 -10.992 57.696 1.00 63.84 77 LEU A O 1
ATOM 609 N N . SER A 1 78 ? -34.955 -11.557 56.166 1.00 65.31 78 SER A N 1
ATOM 610 C CA . SER A 1 78 ? -34.460 -10.581 55.189 1.00 65.31 78 SER A CA 1
ATOM 611 C C . SER A 1 78 ? -34.558 -9.153 55.743 1.00 65.31 78 SER A C 1
ATOM 613 O O . SER A 1 78 ? -35.637 -8.689 56.102 1.00 65.31 78 SER A O 1
ATOM 615 N N . ASN A 1 79 ? -33.429 -8.443 55.799 1.00 73.12 79 ASN A N 1
ATOM 616 C CA . ASN A 1 79 ? -33.371 -7.052 56.243 1.00 73.12 79 ASN A CA 1
ATOM 617 C C . ASN A 1 79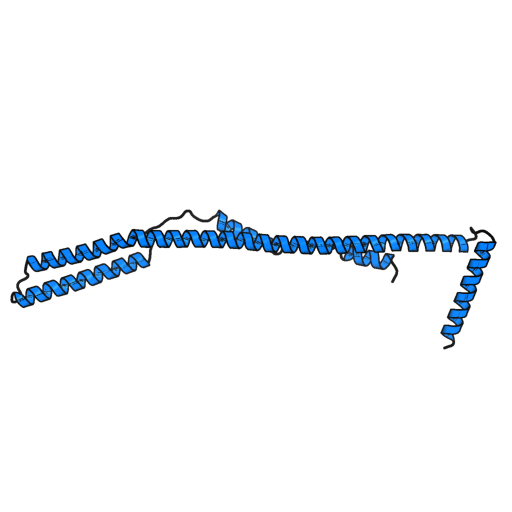 ? -33.502 -6.106 55.035 1.00 73.12 79 ASN A C 1
ATOM 619 O O . ASN A 1 79 ? -32.738 -6.210 54.073 1.00 73.12 79 ASN A O 1
ATOM 623 N N . SER A 1 80 ? -34.429 -5.148 55.096 1.00 78.12 80 SER A N 1
ATOM 624 C CA . SER A 1 80 ? -34.629 -4.123 54.062 1.00 78.12 80 SER A CA 1
ATOM 625 C C . SER A 1 80 ? -33.368 -3.290 53.787 1.00 78.12 80 SER A C 1
ATOM 627 O O . SER A 1 80 ? -33.129 -2.898 52.644 1.00 78.12 80 SER A O 1
ATOM 629 N N . TYR A 1 81 ? -32.509 -3.087 54.794 1.00 74.88 81 TYR A N 1
ATOM 630 C CA . TYR A 1 81 ? -31.214 -2.420 54.621 1.00 74.88 81 TYR A CA 1
ATOM 631 C C . TYR A 1 81 ? -30.254 -3.207 53.727 1.00 74.88 81 TYR A C 1
ATOM 633 O O . TYR A 1 81 ? -29.588 -2.618 52.878 1.00 74.88 81 TYR A O 1
ATOM 641 N N . ALA A 1 82 ? -30.203 -4.530 53.883 1.00 78.75 82 ALA A N 1
ATOM 642 C CA . ALA A 1 82 ? -29.328 -5.383 53.085 1.00 78.75 82 ALA A CA 1
ATOM 643 C C . ALA A 1 82 ? -29.766 -5.415 51.618 1.00 78.75 82 ALA A C 1
ATOM 645 O O . ALA A 1 82 ? -28.930 -5.336 50.722 1.00 78.75 82 ALA A O 1
ATOM 646 N N . VAL A 1 83 ? -31.081 -5.435 51.376 1.00 82.06 83 VAL A N 1
ATOM 647 C CA . VAL A 1 83 ? -31.657 -5.303 50.030 1.00 82.06 83 VAL A CA 1
ATOM 648 C C . VAL A 1 83 ? -31.279 -3.954 49.407 1.00 82.06 83 VAL A C 1
ATOM 650 O O . VAL A 1 83 ? -30.850 -3.910 48.256 1.00 82.06 83 VAL A O 1
ATOM 653 N N . SER A 1 84 ? -31.381 -2.857 50.165 1.00 84.50 84 SER A N 1
ATOM 654 C CA . SER A 1 84 ? -31.034 -1.513 49.682 1.00 84.50 84 SER A CA 1
ATOM 655 C C . SER A 1 84 ? -29.544 -1.378 49.334 1.00 84.50 84 SER A C 1
ATOM 657 O O . SER A 1 84 ? -29.199 -0.918 48.244 1.00 84.50 84 SER A O 1
ATOM 659 N N . ALA A 1 85 ? -28.649 -1.854 50.207 1.00 82.06 85 ALA A N 1
ATOM 660 C CA . ALA A 1 85 ? -27.203 -1.830 49.973 1.00 82.06 85 ALA A CA 1
ATOM 661 C C . ALA A 1 85 ? -26.794 -2.698 48.767 1.00 82.06 85 ALA A C 1
ATOM 663 O O . ALA A 1 85 ? -26.014 -2.266 47.916 1.00 82.06 85 ALA A O 1
ATOM 664 N N . ALA A 1 86 ? -27.381 -3.892 48.647 1.00 82.75 86 ALA A N 1
ATOM 665 C CA . ALA A 1 86 ? -27.191 -4.788 47.511 1.00 82.75 86 ALA A CA 1
ATOM 666 C C . ALA A 1 86 ? -27.628 -4.129 46.187 1.00 82.75 86 ALA A C 1
ATOM 668 O O . ALA A 1 86 ? -26.900 -4.166 45.191 1.00 82.75 86 ALA A O 1
ATOM 669 N N . GLN A 1 87 ? -28.781 -3.452 46.187 1.00 86.00 87 GLN A N 1
ATOM 670 C CA . GLN A 1 87 ? -29.285 -2.719 45.026 1.00 86.00 87 GLN A CA 1
ATOM 671 C C . GLN A 1 87 ? -28.387 -1.527 44.658 1.00 86.00 87 GLN A C 1
ATOM 673 O O . GLN A 1 87 ? -28.144 -1.276 43.476 1.00 86.00 87 GLN A O 1
ATOM 678 N N . GLN A 1 88 ? -27.860 -0.805 45.651 1.00 87.62 88 GLN A N 1
ATOM 679 C CA . GLN A 1 88 ? -26.918 0.292 45.428 1.00 87.62 88 GLN A CA 1
ATOM 680 C C . GLN A 1 88 ? -25.627 -0.209 44.768 1.00 87.62 88 GLN A C 1
ATOM 682 O O . GLN A 1 88 ? -25.172 0.382 43.788 1.00 87.62 88 GLN A O 1
ATOM 687 N N . GLN A 1 89 ? -25.069 -1.325 45.244 1.00 83.81 89 GLN A N 1
ATOM 688 C CA . GLN A 1 89 ? -23.866 -1.916 44.658 1.00 83.81 89 GLN A CA 1
ATOM 689 C C . GLN A 1 89 ? -24.108 -2.418 43.227 1.00 83.81 89 GLN A C 1
ATOM 691 O O . GLN A 1 89 ? -23.281 -2.191 42.340 1.00 83.81 89 GLN A O 1
ATOM 696 N N . TYR A 1 90 ? -25.266 -3.030 42.970 1.00 85.00 90 TYR A N 1
ATOM 697 C CA . TYR A 1 90 ? -25.676 -3.421 41.622 1.00 85.00 90 TYR A CA 1
ATOM 698 C C . TYR A 1 90 ? -25.749 -2.211 40.674 1.00 85.00 90 TYR A C 1
ATOM 700 O O . TYR A 1 90 ? -25.181 -2.235 39.579 1.00 85.00 90 TYR A O 1
ATOM 708 N N . ASN A 1 91 ? -26.376 -1.118 41.115 1.00 86.75 91 ASN A N 1
ATOM 709 C CA . ASN A 1 91 ? -26.464 0.121 40.340 1.00 86.75 91 ASN A CA 1
ATOM 710 C C . ASN A 1 91 ? -25.077 0.742 40.089 1.00 86.75 91 ASN A C 1
ATOM 712 O O . ASN A 1 91 ? -24.805 1.214 38.984 1.00 86.75 91 ASN A O 1
ATOM 716 N N . ASN A 1 92 ? -24.166 0.686 41.066 1.00 87.31 92 ASN A N 1
ATOM 717 C CA . ASN A 1 92 ? -22.787 1.151 40.902 1.00 87.31 92 ASN A CA 1
ATOM 718 C C . ASN A 1 92 ? -22.035 0.365 39.816 1.00 87.31 92 ASN A C 1
ATOM 720 O O . ASN A 1 92 ? -21.378 0.975 38.969 1.00 87.31 92 ASN A O 1
ATOM 724 N N . ASN A 1 93 ? -22.175 -0.965 39.782 1.00 85.62 93 ASN A N 1
ATOM 725 C CA . ASN A 1 93 ? -21.576 -1.806 38.738 1.00 85.62 93 ASN A CA 1
ATOM 726 C C . ASN A 1 93 ? -22.105 -1.445 37.337 1.00 85.62 93 ASN A C 1
ATOM 728 O O . ASN A 1 93 ? -21.346 -1.419 36.364 1.00 85.62 93 ASN A O 1
ATOM 732 N N . LEU A 1 94 ? -23.393 -1.108 37.220 1.00 84.31 94 LEU A N 1
ATOM 733 C CA . LEU A 1 94 ? -23.974 -0.637 35.960 1.00 84.31 94 LEU A CA 1
ATOM 734 C C . LEU A 1 94 ? -23.470 0.758 35.557 1.00 84.31 94 LEU A C 1
ATOM 736 O O . LEU A 1 94 ? -23.244 1.001 34.371 1.00 84.31 94 LEU A O 1
ATOM 740 N N . ASN A 1 95 ? -23.234 1.654 36.516 1.00 86.25 95 ASN A N 1
ATOM 741 C CA . ASN A 1 95 ? -22.661 2.976 36.246 1.00 86.25 95 ASN A CA 1
ATOM 742 C C . ASN A 1 95 ? -21.212 2.881 35.740 1.00 86.25 95 ASN A C 1
ATOM 744 O O . ASN A 1 95 ? -20.843 3.567 34.786 1.00 86.25 95 ASN A O 1
ATOM 748 N N . GLN A 1 96 ? -20.399 1.974 36.292 1.00 85.50 96 GLN A N 1
ATOM 749 C CA . GLN A 1 96 ? -19.041 1.718 35.784 1.00 85.50 96 GLN A CA 1
ATOM 750 C C . GLN A 1 96 ? -19.044 1.264 34.313 1.00 85.50 96 GLN A C 1
ATOM 752 O O . GLN A 1 96 ? -18.155 1.620 33.539 1.00 85.50 96 GLN A O 1
ATOM 757 N N . LEU A 1 97 ? -20.086 0.542 33.900 1.00 84.31 97 LEU A N 1
ATOM 758 C CA . LEU A 1 97 ? -20.315 0.132 32.515 1.00 84.31 97 LEU A CA 1
ATOM 759 C C . LEU A 1 97 ? -20.641 1.289 31.572 1.00 84.31 97 LEU A C 1
ATOM 761 O O . LEU A 1 97 ? -20.320 1.222 30.387 1.00 84.31 97 LEU A O 1
ATOM 765 N N . GLN A 1 98 ? -21.275 2.350 32.065 1.00 85.69 98 GLN A N 1
ATOM 766 C CA . GLN A 1 98 ? -21.493 3.554 31.263 1.00 85.69 98 GLN A CA 1
ATOM 767 C C . GLN A 1 98 ? -20.171 4.299 31.048 1.00 85.69 98 GLN A C 1
ATOM 769 O O . GLN A 1 98 ? -19.893 4.763 29.942 1.00 85.69 98 GLN A O 1
ATOM 774 N N . ASN A 1 99 ? -19.302 4.304 32.060 1.00 89.69 99 ASN A N 1
ATOM 775 C CA . ASN A 1 99 ? -18.010 4.991 32.021 1.00 89.69 99 ASN A CA 1
ATOM 776 C C . ASN A 1 99 ? -16.994 4.366 31.048 1.00 89.69 99 ASN A C 1
ATOM 778 O O . ASN A 1 99 ? -16.054 5.045 30.632 1.00 89.69 99 ASN A O 1
ATOM 782 N N . ILE A 1 100 ? -17.164 3.097 30.652 1.00 91.62 100 ILE A N 1
ATOM 783 C CA . ILE A 1 100 ? -16.277 2.446 29.671 1.00 91.62 100 ILE A CA 1
ATOM 784 C C . ILE A 1 100 ? -16.691 2.700 28.214 1.00 91.62 100 ILE A C 1
ATOM 786 O O . ILE A 1 100 ? -15.868 2.553 27.310 1.00 91.62 100 ILE A O 1
ATOM 790 N N . ILE A 1 101 ? -17.935 3.130 27.959 1.00 92.00 101 ILE A N 1
ATOM 791 C CA . ILE A 1 101 ? -18.436 3.389 26.597 1.00 92.00 101 ILE A CA 1
ATOM 792 C C . ILE A 1 101 ? -17.569 4.422 25.854 1.00 92.00 101 ILE A C 1
ATOM 794 O O . ILE A 1 101 ? -17.173 4.126 24.723 1.00 92.00 101 ILE A O 1
ATOM 798 N N . PRO A 1 102 ? -17.192 5.578 26.447 1.00 94.19 102 PRO A N 1
ATOM 799 C CA . PRO A 1 102 ? -16.308 6.538 25.785 1.00 94.19 102 PRO A CA 1
ATOM 800 C C . PRO A 1 102 ? -14.935 5.954 25.430 1.00 94.19 102 PRO A C 1
ATOM 802 O O . PRO A 1 102 ? -14.382 6.273 24.379 1.00 94.19 102 PRO A O 1
ATOM 805 N N . GLN A 1 103 ? -14.394 5.064 26.269 1.00 93.69 103 GLN A N 1
ATOM 806 C CA . GLN A 1 103 ? -13.095 4.428 26.025 1.00 93.69 103 GLN A CA 1
ATOM 807 C C . GLN A 1 103 ? -13.166 3.442 24.856 1.00 93.69 103 GLN A C 1
ATOM 809 O O . GLN A 1 103 ? -12.289 3.431 23.992 1.00 93.69 103 GLN A O 1
ATOM 814 N N . LEU A 1 104 ? -14.229 2.635 24.795 1.00 95.00 104 LEU A N 1
ATOM 815 C CA . LEU A 1 104 ? -14.452 1.714 23.680 1.00 95.00 104 LEU A CA 1
ATOM 816 C C . LEU A 1 104 ? -14.694 2.469 22.370 1.00 95.00 104 LEU A C 1
ATOM 818 O O . LEU A 1 104 ? -14.115 2.102 21.348 1.00 95.00 104 LEU A O 1
ATOM 822 N N . TYR A 1 105 ? -15.453 3.568 22.414 1.00 95.62 105 TYR A N 1
ATOM 823 C CA . TYR A 1 105 ? -15.623 4.470 21.275 1.00 95.62 105 TYR A CA 1
ATOM 824 C C . TYR A 1 105 ? -14.278 5.029 20.793 1.00 95.62 105 TYR A C 1
ATOM 826 O O . TYR A 1 105 ? -13.962 4.932 19.607 1.00 95.62 105 TYR A O 1
ATOM 834 N N . ALA A 1 106 ? -13.458 5.571 21.701 1.00 96.50 106 ALA A N 1
ATOM 835 C CA . ALA A 1 106 ? -12.144 6.121 21.367 1.00 96.50 106 ALA A CA 1
ATOM 836 C C . ALA A 1 106 ? -11.233 5.066 20.722 1.00 96.50 106 ALA A C 1
ATOM 838 O O . ALA A 1 106 ? -10.622 5.328 19.687 1.00 96.50 106 ALA A O 1
ATOM 839 N N . LYS A 1 107 ? -11.215 3.847 21.269 1.00 96.38 107 LYS A N 1
ATOM 840 C CA . LYS A 1 107 ? -10.453 2.719 20.721 1.00 96.38 107 LYS A CA 1
ATOM 841 C C . LYS A 1 107 ? -10.960 2.279 19.346 1.00 96.38 107 LYS A C 1
ATOM 843 O O . LYS A 1 107 ? -10.165 1.953 18.466 1.00 96.38 107 LYS A O 1
ATOM 848 N N . ALA A 1 108 ? -12.276 2.243 19.142 1.00 96.38 108 ALA A N 1
ATOM 849 C CA . ALA A 1 108 ? -12.867 1.935 17.842 1.00 96.38 108 ALA A CA 1
ATOM 850 C C . ALA A 1 108 ? -12.506 3.007 16.803 1.00 96.38 108 ALA A C 1
ATOM 852 O O . ALA A 1 108 ? -12.128 2.673 15.679 1.00 96.38 108 ALA A O 1
ATOM 853 N N . LEU A 1 109 ? -12.554 4.282 17.195 1.00 97.44 109 LEU A N 1
ATOM 854 C CA . LEU A 1 109 ? -12.163 5.405 16.349 1.00 97.44 109 LEU A CA 1
ATOM 855 C C . LEU A 1 109 ? -10.674 5.353 15.988 1.00 97.44 109 LEU A C 1
ATOM 857 O O . LEU A 1 109 ? -10.317 5.572 14.833 1.00 97.44 109 LEU A O 1
ATOM 861 N N . GLU A 1 110 ? -9.805 5.041 16.948 1.00 97.81 110 GLU A N 1
ATOM 862 C CA . GLU A 1 110 ? -8.371 4.855 16.715 1.00 97.81 110 GLU A CA 1
ATOM 863 C C . GLU A 1 110 ? -8.115 3.729 15.708 1.00 97.81 110 GLU A C 1
ATOM 865 O O . GLU A 1 110 ? -7.439 3.941 14.703 1.00 97.81 110 GLU A O 1
ATOM 870 N N . ARG A 1 111 ? -8.729 2.557 15.906 1.00 96.38 111 ARG A N 1
ATOM 871 C CA . ARG A 1 111 ? -8.633 1.433 14.960 1.00 96.38 111 ARG A CA 1
ATOM 872 C C . ARG A 1 111 ? -9.083 1.826 13.557 1.00 96.38 111 ARG A C 1
ATOM 874 O O . ARG A 1 111 ? -8.397 1.507 12.590 1.00 96.38 111 ARG A O 1
ATOM 881 N N . TYR A 1 112 ? -10.196 2.548 13.449 1.00 97.25 112 TYR A N 1
ATOM 882 C CA . TYR A 1 112 ? -10.700 3.043 12.171 1.00 97.25 112 TYR A CA 1
ATOM 883 C C . TYR A 1 112 ? -9.725 4.013 11.490 1.00 97.25 112 TYR A C 1
ATOM 885 O O . TYR A 1 112 ? -9.570 3.967 10.267 1.00 97.25 112 TYR A O 1
ATOM 893 N N . LYS A 1 113 ? -9.067 4.897 12.253 1.00 97.75 113 LYS A N 1
ATOM 894 C CA . LYS A 1 113 ? -8.035 5.806 11.731 1.00 97.75 113 LYS A CA 1
ATOM 895 C C . LYS A 1 113 ? -6.822 5.026 11.227 1.00 97.75 113 LYS A C 1
ATOM 897 O O . LYS A 1 113 ? -6.460 5.196 10.066 1.00 97.75 113 LYS A O 1
ATOM 902 N N . LEU A 1 114 ? -6.288 4.114 12.042 1.00 98.06 114 LEU A N 1
ATOM 903 C CA . LEU A 1 114 ? -5.140 3.268 11.698 1.00 98.06 114 LEU A CA 1
ATOM 904 C C . LEU A 1 114 ? -5.396 2.417 10.447 1.00 98.06 114 LEU A C 1
ATOM 906 O O . LEU A 1 114 ? -4.521 2.273 9.596 1.00 98.06 114 LEU A O 1
ATOM 910 N N . GLU A 1 115 ? -6.601 1.864 10.295 1.00 96.88 115 GLU A N 1
ATOM 911 C CA . GLU A 1 115 ? -6.984 1.140 9.079 1.00 96.88 115 GLU A CA 1
ATOM 912 C C . GLU A 1 115 ? -6.952 2.053 7.845 1.00 96.88 115 GLU A C 1
ATOM 914 O O . GLU A 1 115 ? -6.427 1.671 6.797 1.00 96.88 115 GLU A O 1
ATOM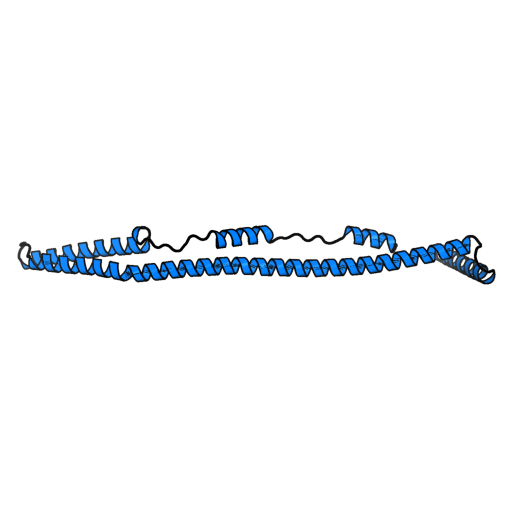 919 N N . GLY A 1 116 ? -7.466 3.278 7.978 1.00 97.31 116 GLY A N 1
ATOM 920 C CA . GLY A 1 116 ? -7.405 4.289 6.927 1.00 97.31 116 GLY A CA 1
ATOM 921 C C . GLY A 1 116 ? -5.981 4.656 6.527 1.00 97.31 116 GLY A C 1
ATOM 922 O O . GLY A 1 116 ? -5.658 4.656 5.340 1.00 97.31 116 GLY A O 1
ATOM 923 N N . GLU A 1 117 ? -5.125 4.912 7.512 1.00 97.94 117 GLU A N 1
ATOM 924 C CA . GLU A 1 117 ? -3.706 5.209 7.308 1.00 97.94 117 GLU A CA 1
ATOM 925 C C . GLU A 1 117 ? -2.987 4.046 6.622 1.00 97.94 117 GLU A C 1
ATOM 927 O O . GLU A 1 117 ? -2.230 4.255 5.675 1.00 97.94 117 GLU A O 1
ATOM 932 N N . LYS A 1 118 ? -3.276 2.804 7.024 1.00 97.81 118 LYS A N 1
ATOM 933 C CA . LYS A 1 118 ? -2.725 1.605 6.384 1.00 97.81 118 LYS A CA 1
ATOM 934 C C . LYS A 1 118 ? -3.156 1.487 4.920 1.00 97.81 118 LYS A C 1
ATOM 936 O O . LYS A 1 118 ? -2.327 1.172 4.068 1.00 97.81 118 LYS A O 1
ATOM 941 N N . LEU A 1 119 ? -4.430 1.734 4.609 1.00 97.31 119 LEU A N 1
ATOM 942 C CA . LEU A 1 119 ? -4.928 1.714 3.228 1.00 97.31 119 LEU A CA 1
ATOM 943 C C . LEU A 1 119 ? -4.247 2.786 2.372 1.00 97.31 119 LEU A C 1
ATOM 945 O O . LEU A 1 119 ? -3.800 2.490 1.264 1.00 97.31 119 LEU A O 1
ATOM 949 N N . GLN A 1 120 ? -4.104 4.001 2.901 1.00 97.81 120 GLN A N 1
ATOM 950 C CA . GLN A 1 120 ? -3.375 5.075 2.229 1.00 97.81 120 GLN A CA 1
ATOM 951 C C . GLN A 1 120 ? -1.891 4.725 2.040 1.00 97.81 120 GLN A C 1
ATOM 953 O O . GLN A 1 120 ? -1.342 4.923 0.956 1.00 97.81 120 GLN A O 1
ATOM 958 N N . GLY A 1 121 ? -1.254 4.134 3.053 1.00 98.12 121 GLY A N 1
ATOM 959 C CA . GLY A 1 121 ? 0.116 3.629 2.978 1.00 98.12 121 GLY A CA 1
ATOM 960 C C . GLY A 1 121 ? 0.292 2.572 1.886 1.00 98.12 121 GLY A C 1
ATOM 961 O O . GLY A 1 121 ? 1.245 2.641 1.115 1.00 98.12 121 GLY A O 1
ATOM 962 N N . ASN A 1 122 ? -0.658 1.644 1.741 1.00 96.75 122 ASN A N 1
ATOM 963 C CA . ASN A 1 122 ? -0.635 0.649 0.667 1.00 96.75 122 ASN A CA 1
ATOM 964 C C . ASN A 1 122 ? -0.713 1.298 -0.723 1.00 96.75 122 ASN A C 1
ATOM 966 O O . ASN A 1 122 ? 0.059 0.929 -1.606 1.00 96.75 122 ASN A O 1
ATOM 970 N N . VAL A 1 123 ? -1.607 2.276 -0.916 1.00 98.19 123 VAL A N 1
ATOM 971 C CA . VAL A 1 123 ? -1.710 3.031 -2.179 1.00 98.19 123 VAL A CA 1
ATOM 972 C C . VAL A 1 123 ? -0.385 3.719 -2.501 1.00 98.19 123 VAL A C 1
ATOM 974 O O . VAL A 1 123 ? 0.137 3.556 -3.604 1.00 98.19 123 VAL A O 1
ATOM 977 N N . ASN A 1 124 ? 0.197 4.424 -1.529 1.00 97.94 124 ASN A N 1
ATOM 978 C CA . ASN A 1 124 ? 1.476 5.108 -1.705 1.00 97.94 124 ASN A CA 1
ATOM 979 C C . ASN A 1 124 ? 2.600 4.126 -2.061 1.00 97.94 124 ASN A C 1
ATOM 981 O O . ASN A 1 124 ? 3.360 4.380 -2.993 1.00 97.94 124 ASN A O 1
ATOM 985 N N . ASN A 1 125 ? 2.665 2.975 -1.390 1.00 97.94 125 ASN A N 1
ATOM 986 C CA . ASN A 1 125 ? 3.656 1.943 -1.682 1.00 97.94 125 ASN A CA 1
ATOM 987 C C . ASN A 1 125 ? 3.530 1.418 -3.119 1.00 97.94 125 ASN A C 1
ATOM 989 O O . ASN A 1 125 ? 4.537 1.320 -3.823 1.00 97.94 125 ASN A O 1
ATOM 993 N N . TYR A 1 126 ? 2.314 1.115 -3.587 1.00 97.69 126 TYR A N 1
ATOM 994 C CA . TYR A 1 126 ? 2.105 0.661 -4.965 1.00 97.69 126 TYR A CA 1
ATOM 995 C C . TYR A 1 126 ? 2.455 1.736 -5.997 1.00 97.69 126 TYR A C 1
ATOM 997 O O . TYR A 1 126 ? 3.080 1.411 -7.005 1.00 97.69 126 TYR A O 1
ATOM 1005 N N . LEU A 1 127 ? 2.141 3.007 -5.730 1.00 96.69 127 LEU A N 1
ATOM 1006 C CA . LEU A 1 127 ? 2.566 4.123 -6.579 1.00 96.69 127 LEU A CA 1
ATOM 1007 C C . LEU A 1 127 ? 4.094 4.242 -6.639 1.00 96.69 127 LEU A C 1
ATOM 1009 O O . LEU A 1 127 ? 4.660 4.415 -7.716 1.00 96.69 127 LEU A O 1
ATOM 1013 N N . THR A 1 128 ? 4.791 4.114 -5.507 1.00 97.94 128 THR A N 1
ATOM 1014 C CA . THR A 1 128 ? 6.261 4.123 -5.475 1.00 97.94 128 THR A CA 1
ATOM 1015 C C . THR A 1 128 ? 6.847 2.982 -6.302 1.00 97.94 128 THR A C 1
ATOM 1017 O O . THR A 1 128 ? 7.762 3.210 -7.094 1.00 97.94 128 THR A O 1
ATOM 1020 N N . LEU A 1 129 ? 6.314 1.767 -6.157 1.00 97.19 129 LEU A N 1
ATOM 1021 C CA . LEU A 1 129 ? 6.762 0.604 -6.923 1.00 97.19 129 LEU A CA 1
ATOM 1022 C C . LEU A 1 129 ? 6.518 0.784 -8.428 1.00 97.19 129 LEU A C 1
ATOM 1024 O O . LEU A 1 129 ? 7.438 0.587 -9.220 1.00 97.19 129 LEU A O 1
ATOM 1028 N N . GLN A 1 130 ? 5.327 1.240 -8.820 1.00 96.94 130 GLN A N 1
ATOM 1029 C CA . GLN A 1 130 ? 4.987 1.524 -10.216 1.00 96.94 130 GLN A CA 1
ATOM 1030 C C . GLN A 1 130 ? 5.913 2.589 -10.819 1.00 96.94 130 GLN A C 1
ATOM 1032 O O . GLN A 1 130 ? 6.441 2.400 -11.913 1.00 96.94 130 GLN A O 1
ATOM 1037 N N . ASN A 1 131 ? 6.182 3.673 -10.088 1.00 96.69 131 ASN A N 1
ATOM 1038 C CA . ASN A 1 131 ? 7.101 4.725 -10.524 1.00 96.69 131 ASN A CA 1
ATOM 1039 C C . ASN A 1 131 ? 8.532 4.206 -10.719 1.00 96.69 131 ASN A C 1
ATOM 1041 O O . ASN A 1 131 ? 9.222 4.622 -11.651 1.00 96.69 131 ASN A O 1
ATOM 1045 N N . ASN A 1 132 ? 8.993 3.295 -9.861 1.00 97.06 132 ASN A N 1
ATOM 1046 C CA . ASN A 1 132 ? 10.304 2.670 -10.016 1.00 97.06 132 ASN A CA 1
ATOM 1047 C C . ASN A 1 132 ? 10.358 1.771 -11.260 1.00 97.06 132 ASN A C 1
ATOM 1049 O O . ASN A 1 132 ? 11.334 1.837 -12.011 1.00 97.06 132 ASN A O 1
ATOM 1053 N N . ASP A 1 133 ? 9.302 0.999 -11.522 1.00 96.56 133 ASP A N 1
ATOM 1054 C CA . ASP A 1 133 ? 9.181 0.171 -12.728 1.00 96.56 133 ASP A CA 1
ATOM 1055 C C . ASP A 1 133 ? 9.149 1.019 -14.007 1.00 96.56 133 ASP A C 1
ATOM 1057 O O . ASP A 1 133 ? 9.816 0.679 -14.986 1.00 96.56 133 ASP A O 1
ATOM 1061 N N . ILE A 1 134 ? 8.437 2.152 -13.996 1.00 97.25 134 ILE A N 1
ATOM 1062 C CA . ILE A 1 134 ? 8.417 3.105 -15.116 1.00 97.25 134 ILE A CA 1
ATOM 1063 C C . ILE A 1 134 ? 9.825 3.646 -15.372 1.00 97.25 134 ILE A C 1
ATOM 1065 O O . ILE A 1 134 ? 10.309 3.562 -16.498 1.00 97.25 134 ILE A O 1
ATOM 1069 N N . LYS A 1 135 ? 10.534 4.109 -14.336 1.00 97.88 135 LYS A N 1
ATOM 1070 C CA . LYS A 1 135 ? 11.919 4.601 -14.472 1.00 97.88 135 LYS A CA 1
ATOM 1071 C C . LYS A 1 135 ? 12.864 3.528 -15.015 1.00 97.88 135 LYS A C 1
ATOM 1073 O O . LYS A 1 135 ? 13.731 3.809 -15.846 1.00 97.88 135 LYS A O 1
ATOM 1078 N N . ALA A 1 136 ? 12.718 2.286 -14.555 1.00 96.94 136 ALA A N 1
ATOM 1079 C CA . ALA A 1 136 ? 13.506 1.166 -15.056 1.00 96.94 136 ALA A CA 1
ATOM 1080 C C . ALA A 1 136 ? 13.211 0.893 -16.540 1.00 96.94 136 ALA A C 1
ATOM 1082 O O . ALA A 1 136 ? 14.142 0.717 -17.331 1.00 96.94 136 ALA A O 1
ATOM 1083 N N . PHE A 1 137 ? 11.935 0.917 -16.931 1.00 98.06 137 PHE A N 1
ATOM 1084 C CA . PHE A 1 137 ? 11.510 0.781 -18.320 1.00 98.06 137 PHE A CA 1
ATOM 1085 C C . PHE A 1 137 ? 12.039 1.920 -19.203 1.00 98.06 137 PHE A C 1
ATOM 1087 O O . PHE A 1 137 ? 12.591 1.654 -20.268 1.00 98.06 137 PHE A O 1
ATOM 1094 N N . GLU A 1 138 ? 11.952 3.173 -18.759 1.00 98.00 138 GLU A N 1
ATOM 1095 C CA . GLU A 1 138 ? 12.494 4.336 -19.473 1.00 98.00 138 GLU A CA 1
ATOM 1096 C C . GLU A 1 138 ? 14.001 4.203 -19.708 1.00 98.00 138 GLU A C 1
ATOM 1098 O O . GLU A 1 138 ? 14.492 4.465 -20.810 1.00 98.00 138 GLU A O 1
ATOM 1103 N N . LYS A 1 139 ? 14.747 3.719 -18.707 1.00 98.19 139 LYS A N 1
ATOM 1104 C CA . LYS A 1 139 ? 16.181 3.437 -18.843 1.00 98.19 139 LYS A CA 1
ATOM 1105 C C . LYS A 1 139 ? 16.448 2.359 -19.896 1.00 98.19 139 LYS A C 1
ATOM 1107 O O . LYS A 1 139 ? 17.346 2.530 -20.723 1.00 98.19 139 LYS A O 1
ATOM 1112 N N . GLN A 1 140 ? 15.681 1.268 -19.889 1.00 97.81 140 GLN A N 1
ATOM 1113 C CA . GLN A 1 140 ? 15.794 0.204 -20.894 1.00 97.81 140 GLN A CA 1
ATOM 1114 C C . GLN A 1 140 ? 15.450 0.711 -22.298 1.00 97.81 140 GLN A C 1
ATOM 1116 O O . GLN A 1 140 ? 16.164 0.416 -23.255 1.00 97.81 140 GLN A O 1
ATOM 1121 N N . LEU A 1 141 ? 14.392 1.514 -22.423 1.00 98.25 141 LEU A N 1
ATOM 1122 C CA . LEU A 1 141 ? 13.977 2.118 -23.683 1.00 98.25 141 LEU A CA 1
ATOM 1123 C C . LEU A 1 141 ? 15.045 3.075 -24.221 1.00 98.25 141 LEU A C 1
ATOM 1125 O O . LEU A 1 141 ? 15.367 3.021 -25.406 1.00 98.25 141 LEU A O 1
ATOM 1129 N N . SER A 1 142 ? 15.639 3.896 -23.354 1.00 98.31 142 SER A N 1
ATOM 1130 C CA . SER A 1 142 ? 16.740 4.791 -23.716 1.00 98.31 142 SER A CA 1
ATOM 1131 C C . SER A 1 142 ? 17.970 4.017 -24.199 1.00 98.31 142 SER A C 1
ATOM 1133 O O . SER A 1 142 ? 18.553 4.366 -25.226 1.00 98.31 142 SER A O 1
ATOM 1135 N N . ALA A 1 143 ? 18.353 2.939 -23.505 1.00 97.88 143 ALA A N 1
ATOM 1136 C CA . ALA A 1 143 ? 19.458 2.077 -23.927 1.00 97.88 143 ALA A CA 1
ATOM 1137 C C . ALA A 1 143 ? 19.184 1.450 -25.305 1.00 97.88 143 ALA A C 1
ATOM 1139 O O . ALA A 1 143 ? 19.999 1.577 -26.218 1.00 97.88 143 ALA A O 1
ATOM 1140 N N . TRP A 1 144 ? 17.986 0.894 -25.495 1.00 98.12 144 TRP A N 1
ATOM 1141 C CA . TRP A 1 144 ? 17.551 0.344 -26.777 1.00 98.12 144 TRP A CA 1
ATOM 1142 C C . TRP A 1 144 ? 17.590 1.379 -27.916 1.00 98.12 144 TRP A C 1
ATOM 1144 O O . TRP A 1 144 ? 18.064 1.082 -29.013 1.00 98.12 144 TRP A O 1
ATOM 1154 N N . GLN A 1 145 ? 17.135 2.614 -27.670 1.00 98.12 145 GLN A N 1
ATOM 1155 C CA . GLN A 1 145 ? 17.181 3.700 -28.658 1.00 98.12 145 GLN A CA 1
ATOM 1156 C C . GLN A 1 145 ? 18.619 4.058 -29.058 1.00 98.12 145 GLN A C 1
ATOM 1158 O O . GLN A 1 145 ? 18.880 4.314 -30.240 1.00 98.12 145 GLN A O 1
ATOM 1163 N N . LYS A 1 146 ? 19.549 4.067 -28.094 1.00 98.12 146 LYS A N 1
ATOM 1164 C CA . LYS A 1 146 ? 20.977 4.317 -28.340 1.00 98.12 146 LYS A CA 1
ATOM 1165 C C . LYS A 1 146 ? 21.577 3.221 -29.214 1.00 98.12 146 LYS A C 1
ATOM 1167 O O . LYS A 1 146 ? 22.160 3.539 -30.252 1.00 98.12 146 LYS A O 1
ATOM 1172 N N . ASP A 1 147 ? 21.355 1.958 -28.860 1.00 96.94 147 ASP A N 1
ATOM 1173 C CA . ASP A 1 147 ? 21.856 0.815 -29.626 1.00 96.94 147 ASP A CA 1
ATOM 1174 C C . ASP A 1 147 ? 21.290 0.818 -31.046 1.00 96.94 147 ASP A C 1
ATOM 1176 O O . ASP A 1 147 ? 22.036 0.748 -32.027 1.00 96.94 147 ASP A O 1
ATOM 1180 N N . ARG A 1 148 ? 19.975 1.011 -31.187 1.00 97.81 148 ARG A N 1
ATOM 1181 C CA . ARG A 1 148 ? 19.325 1.112 -32.496 1.00 97.81 148 ARG A CA 1
ATOM 1182 C C . ARG A 1 148 ? 19.953 2.209 -33.354 1.00 97.81 148 ARG A C 1
ATOM 1184 O O . ARG A 1 148 ? 20.247 1.977 -34.524 1.00 97.81 148 ARG A O 1
ATOM 1191 N N . SER A 1 149 ? 20.170 3.394 -32.785 1.00 97.75 149 SER A N 1
ATOM 1192 C CA . SER A 1 149 ? 20.750 4.537 -33.504 1.00 97.75 149 SER A CA 1
ATOM 1193 C C . SER A 1 149 ? 22.198 4.277 -33.927 1.00 97.75 149 SER A C 1
ATOM 1195 O O . SER A 1 149 ? 22.586 4.615 -35.051 1.00 97.75 149 SER A O 1
ATOM 1197 N N . TYR A 1 150 ? 22.981 3.623 -33.066 1.00 97.00 150 TYR A N 1
ATOM 1198 C CA . TYR A 1 150 ? 24.352 3.216 -33.360 1.00 97.00 150 TYR A CA 1
ATOM 1199 C C . TYR A 1 150 ? 24.410 2.239 -34.543 1.00 97.00 150 TYR A C 1
ATOM 1201 O O . TYR A 1 150 ? 25.083 2.512 -35.543 1.00 97.00 150 TYR A O 1
ATOM 1209 N N . TYR A 1 151 ? 23.654 1.138 -34.489 1.00 96.50 151 TYR A N 1
ATOM 1210 C CA . TYR A 1 151 ? 23.665 0.135 -35.559 1.00 96.50 151 TYR A CA 1
ATOM 1211 C C . TYR A 1 151 ? 23.013 0.630 -36.847 1.00 96.50 151 TYR A C 1
ATOM 1213 O O . TYR A 1 151 ? 23.477 0.270 -37.927 1.00 96.50 151 TYR A O 1
ATOM 1221 N N . LEU A 1 152 ? 22.016 1.514 -36.766 1.00 96.62 152 LEU A N 1
ATOM 1222 C CA . LEU A 1 152 ? 21.466 2.192 -37.939 1.00 96.62 152 LEU A CA 1
ATOM 1223 C C . LEU A 1 152 ? 22.534 3.032 -38.646 1.00 96.62 152 LEU A C 1
ATOM 1225 O O . LEU A 1 152 ? 22.673 2.963 -39.868 1.00 96.62 152 LEU A O 1
ATOM 1229 N N . SER A 1 153 ? 23.307 3.806 -37.885 1.00 97.25 153 SER A N 1
ATOM 1230 C CA . SER A 1 153 ? 24.384 4.639 -38.429 1.00 97.25 153 SER A CA 1
ATOM 1231 C C . SER A 1 153 ? 25.475 3.781 -39.068 1.00 97.25 153 SER A C 1
ATOM 1233 O O . SER A 1 153 ? 25.897 4.047 -40.194 1.00 97.25 153 SER A O 1
ATOM 1235 N N . LYS A 1 154 ? 25.867 2.695 -38.397 1.00 96.56 154 LYS A N 1
ATOM 1236 C CA . LYS A 1 154 ? 26.861 1.746 -38.905 1.00 96.56 154 LYS A CA 1
ATOM 1237 C C . LYS A 1 154 ? 26.384 1.012 -40.162 1.00 96.56 154 LYS A C 1
ATOM 1239 O O . LYS A 1 154 ? 27.135 0.909 -41.125 1.00 96.56 154 LYS A O 1
ATOM 1244 N N . ALA A 1 155 ? 25.126 0.572 -40.204 1.00 95.12 155 ALA A N 1
ATOM 1245 C CA . ALA A 1 155 ? 24.546 -0.077 -41.380 1.00 95.12 155 ALA A CA 1
ATOM 1246 C C . ALA A 1 155 ? 24.517 0.863 -42.597 1.00 95.12 155 ALA A C 1
ATOM 1248 O O . ALA A 1 155 ? 24.846 0.443 -43.706 1.00 95.12 155 ALA A O 1
ATOM 1249 N N . LYS A 1 156 ? 24.200 2.151 -42.394 1.00 95.50 156 LYS A N 1
ATOM 1250 C CA . LYS A 1 156 ? 24.279 3.172 -43.454 1.00 95.50 156 LYS A CA 1
ATOM 1251 C C . LYS A 1 156 ? 25.709 3.357 -43.971 1.00 95.50 156 LYS A C 1
ATOM 1253 O O . LYS A 1 156 ? 25.906 3.470 -45.179 1.00 95.50 156 LYS A O 1
ATOM 1258 N N . GLN A 1 157 ? 26.702 3.367 -43.079 1.00 94.62 157 GLN A N 1
ATOM 1259 C CA . GLN A 1 157 ? 28.115 3.461 -43.461 1.00 94.62 157 GLN A CA 1
ATOM 1260 C C . GLN A 1 157 ? 28.569 2.233 -44.263 1.00 94.62 157 GLN A C 1
ATOM 1262 O O . GLN A 1 157 ? 29.133 2.393 -45.344 1.00 94.62 157 GLN A O 1
ATOM 1267 N N . GLU A 1 158 ? 28.267 1.022 -43.784 1.00 91.88 158 GLU A N 1
ATOM 1268 C CA . GLU A 1 158 ? 28.592 -0.236 -44.472 1.00 91.88 158 GLU A CA 1
ATOM 1269 C C . GLU A 1 158 ? 27.964 -0.290 -45.876 1.00 91.88 158 GLU A C 1
ATOM 1271 O O . GLU A 1 158 ? 28.638 -0.652 -46.843 1.00 91.88 158 GLU A O 1
ATOM 1276 N N . ALA A 1 159 ? 26.706 0.140 -46.014 1.00 91.38 159 ALA A N 1
ATOM 1277 C CA . ALA A 1 159 ? 26.025 0.222 -47.305 1.00 91.38 159 ALA A CA 1
ATOM 1278 C C . ALA A 1 159 ? 26.700 1.225 -48.258 1.00 91.38 159 ALA A C 1
ATOM 1280 O O . ALA A 1 159 ? 26.959 0.898 -49.418 1.00 91.38 159 ALA A O 1
ATOM 1281 N N . ALA A 1 160 ? 27.050 2.420 -47.770 1.00 92.38 160 ALA A N 1
ATOM 1282 C CA . ALA A 1 160 ? 27.720 3.440 -48.576 1.00 92.38 160 ALA A CA 1
ATOM 1283 C C . ALA A 1 160 ? 29.127 2.999 -49.022 1.00 92.38 160 ALA A C 1
ATOM 1285 O O . ALA A 1 160 ? 29.553 3.272 -50.147 1.00 92.38 160 ALA A O 1
ATOM 1286 N N . GLU A 1 161 ? 29.870 2.301 -48.161 1.00 88.56 161 GLU A N 1
ATOM 1287 C CA . GLU A 1 161 ? 31.158 1.714 -48.527 1.00 88.56 161 GLU A CA 1
ATOM 1288 C C . GLU A 1 161 ? 31.019 0.602 -49.565 1.00 88.56 161 GLU A C 1
ATOM 1290 O O . GLU A 1 161 ? 31.806 0.558 -50.515 1.00 88.56 161 GLU A O 1
ATOM 1295 N N . ALA A 1 162 ? 30.029 -0.280 -49.410 1.00 86.56 162 ALA A N 1
ATOM 1296 C CA . ALA A 1 162 ? 29.740 -1.332 -50.376 1.00 86.56 162 ALA A CA 1
ATOM 1297 C C . ALA A 1 162 ? 29.387 -0.742 -51.750 1.00 86.56 162 ALA A C 1
ATOM 1299 O O . ALA A 1 162 ? 29.912 -1.195 -52.769 1.00 86.56 162 ALA A O 1
ATOM 1300 N N . GLU A 1 163 ? 28.588 0.327 -51.785 1.00 85.62 163 GLU A N 1
ATOM 1301 C CA . GLU A 1 163 ? 28.249 1.038 -53.018 1.00 85.62 163 GLU A CA 1
ATOM 1302 C C . GLU A 1 163 ? 29.489 1.664 -53.676 1.00 85.62 163 GLU A C 1
ATOM 1304 O O . GLU A 1 163 ? 29.709 1.498 -54.880 1.00 85.62 163 GLU A O 1
ATOM 1309 N N . LYS A 1 164 ? 30.358 2.322 -52.893 1.00 83.69 164 LYS A N 1
ATOM 1310 C CA . LYS A 1 164 ? 31.641 2.849 -53.389 1.00 83.69 164 LYS A CA 1
ATOM 1311 C C . LYS A 1 164 ? 32.501 1.733 -53.985 1.00 83.69 164 LYS A C 1
ATOM 1313 O O . LYS A 1 164 ? 32.987 1.876 -55.106 1.00 83.69 164 LYS A O 1
ATOM 1318 N N . ARG A 1 165 ? 32.666 0.607 -53.279 1.00 78.38 165 ARG A N 1
ATOM 1319 C CA . ARG A 1 165 ? 33.424 -0.566 -53.763 1.00 78.38 165 ARG A CA 1
ATOM 1320 C C . ARG A 1 165 ? 32.841 -1.113 -55.070 1.00 78.38 165 ARG A C 1
ATOM 1322 O O . ARG A 1 165 ? 33.594 -1.355 -56.013 1.00 78.38 165 ARG A O 1
ATOM 1329 N N . ALA A 1 166 ? 31.518 -1.230 -55.161 1.00 81.06 166 ALA A N 1
ATOM 1330 C CA . ALA A 1 166 ? 30.833 -1.692 -56.364 1.00 81.06 166 ALA A CA 1
ATOM 1331 C C . ALA A 1 166 ? 31.031 -0.738 -57.557 1.00 81.06 166 ALA A C 1
ATOM 1333 O O . ALA A 1 166 ? 31.299 -1.200 -58.666 1.00 81.06 166 ALA A O 1
ATOM 1334 N N . LYS A 1 167 ? 30.980 0.586 -57.346 1.00 76.25 167 LYS A N 1
ATOM 1335 C CA . LYS A 1 167 ? 31.282 1.589 -58.390 1.00 76.25 167 LYS A CA 1
ATOM 1336 C C . LYS A 1 167 ? 32.723 1.482 -58.902 1.00 76.25 167 LYS A C 1
ATOM 1338 O O . LYS A 1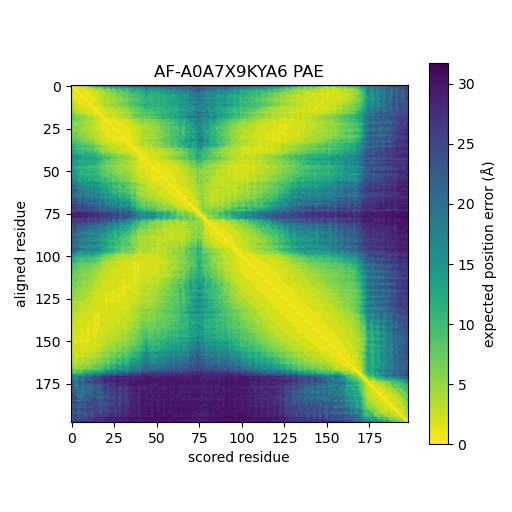 167 ? 32.951 1.565 -60.109 1.00 76.25 167 LYS A O 1
ATOM 1343 N N . TYR A 1 168 ? 33.694 1.250 -58.014 1.00 67.44 168 TYR A N 1
ATOM 1344 C CA . TYR A 1 168 ? 35.091 1.040 -58.416 1.00 67.44 168 TYR A CA 1
ATOM 1345 C C . TYR A 1 168 ? 35.295 -0.259 -59.206 1.00 67.44 168 TYR A C 1
ATOM 1347 O O . TYR A 1 168 ? 36.064 -0.265 -60.169 1.00 67.44 168 TYR A O 1
ATOM 1355 N N . SER A 1 169 ? 34.591 -1.331 -58.836 1.00 65.69 169 SER A N 1
ATOM 1356 C CA . SER A 1 169 ? 34.623 -2.617 -59.544 1.00 65.69 169 SER A CA 1
ATOM 1357 C C . SER A 1 169 ? 33.985 -2.531 -60.941 1.00 65.69 169 SER A C 1
ATOM 1359 O O . SER A 1 169 ? 34.575 -2.997 -61.912 1.00 65.69 169 SER A O 1
ATOM 1361 N N . ARG A 1 170 ? 32.853 -1.822 -61.083 1.00 65.56 170 ARG A N 1
ATOM 1362 C CA . ARG A 1 170 ? 32.132 -1.610 -62.359 1.00 65.56 170 ARG A CA 1
ATOM 1363 C C . ARG A 1 170 ? 32.759 -0.563 -63.295 1.00 65.56 170 ARG A C 1
ATOM 1365 O O . ARG A 1 170 ? 32.138 -0.150 -64.265 1.00 65.56 170 ARG A O 1
ATOM 1372 N N . GLY A 1 171 ? 33.990 -0.123 -63.029 1.00 58.91 171 GLY A N 1
ATOM 1373 C CA . GLY A 1 171 ? 34.752 0.708 -63.965 1.00 58.91 171 GLY A CA 1
ATOM 1374 C C . GLY A 1 171 ? 34.570 2.227 -63.841 1.00 58.91 171 GLY A C 1
ATOM 1375 O O . GLY A 1 171 ? 35.195 2.949 -64.616 1.00 58.91 171 GLY A O 1
ATOM 1376 N N . GLY A 1 172 ? 33.830 2.728 -62.846 1.00 56.97 172 GLY A N 1
ATOM 1377 C CA . GLY A 1 172 ? 33.533 4.161 -62.666 1.00 56.97 172 GLY A CA 1
ATOM 1378 C C . GLY A 1 172 ? 34.601 5.010 -61.952 1.00 56.97 172 GLY A C 1
ATOM 1379 O O . GLY A 1 172 ? 34.331 6.156 -61.616 1.00 56.97 172 GLY A O 1
ATOM 1380 N N . GLY A 1 173 ? 35.794 4.471 -61.666 1.00 58.19 173 GLY A N 1
ATOM 1381 C CA . GLY A 1 173 ? 36.883 5.191 -60.976 1.00 58.19 173 GLY A CA 1
ATOM 1382 C C . GLY A 1 173 ? 38.004 5.693 -61.897 1.00 58.19 173 GLY A C 1
ATOM 1383 O O . GLY A 1 173 ? 38.230 5.140 -62.976 1.00 58.19 173 GLY A O 1
ATOM 1384 N N . THR A 1 174 ? 38.775 6.689 -61.445 1.00 61.53 174 THR A N 1
ATOM 1385 C CA . THR A 1 174 ? 39.983 7.152 -62.161 1.00 61.53 174 THR A CA 1
ATOM 1386 C C . THR A 1 174 ? 41.043 6.037 -62.241 1.00 61.53 174 THR A C 1
ATOM 1388 O O . THR A 1 174 ? 41.107 5.150 -61.382 1.00 61.53 174 THR A O 1
ATOM 1391 N N . THR A 1 175 ? 41.913 6.052 -63.259 1.00 60.66 175 THR A N 1
ATOM 1392 C CA . THR A 1 175 ? 42.908 4.987 -63.534 1.00 60.66 175 THR A CA 1
ATOM 1393 C C . THR A 1 175 ? 43.802 4.655 -62.327 1.00 60.66 175 THR A C 1
ATOM 1395 O O . THR A 1 175 ? 44.125 3.489 -62.084 1.00 60.66 175 THR A O 1
ATOM 1398 N N . LYS A 1 176 ? 44.144 5.657 -61.504 1.00 63.19 176 LYS A N 1
ATOM 1399 C CA . LYS A 1 176 ? 44.952 5.501 -60.278 1.00 63.19 176 LYS A CA 1
ATOM 1400 C C . LYS A 1 176 ? 44.200 4.740 -59.174 1.00 63.19 176 LYS A C 1
ATOM 1402 O O . LYS A 1 176 ? 44.787 3.912 -58.479 1.00 63.19 176 LYS A O 1
ATOM 1407 N N . GLN A 1 177 ? 42.890 4.961 -59.051 1.00 62.66 177 GLN A N 1
ATOM 1408 C CA . GLN A 1 177 ? 42.026 4.285 -58.076 1.00 62.66 177 GLN A CA 1
ATOM 1409 C C . GLN A 1 177 ? 41.740 2.831 -58.483 1.00 62.66 177 GLN A C 1
ATOM 1411 O O . GLN A 1 177 ? 41.812 1.938 -57.637 1.00 62.66 177 GLN A O 1
ATOM 1416 N N . LYS A 1 178 ? 41.538 2.569 -59.785 1.00 62.41 178 LYS A N 1
ATOM 1417 C CA . LYS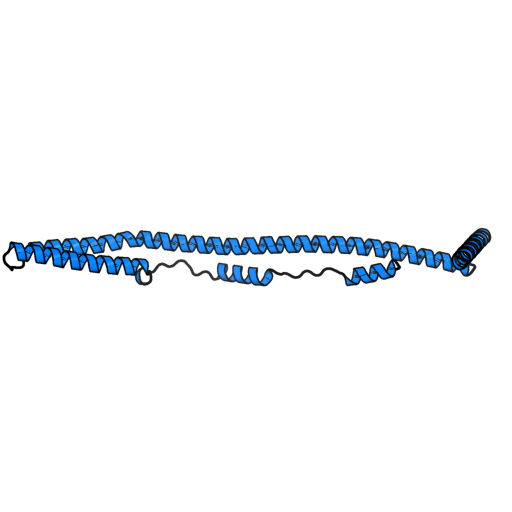 A 1 178 ? 41.400 1.209 -60.348 1.00 62.41 178 LYS A CA 1
ATOM 1418 C C . LYS A 1 178 ? 42.625 0.337 -60.054 1.00 62.41 178 LYS A C 1
ATOM 1420 O O . LYS A 1 178 ? 42.484 -0.812 -59.641 1.00 62.41 178 LYS A O 1
ATOM 1425 N N . ARG A 1 179 ? 43.833 0.893 -60.215 1.00 66.12 179 ARG A N 1
ATOM 1426 C CA . ARG A 1 179 ? 45.095 0.197 -59.908 1.00 66.12 179 ARG A CA 1
ATOM 1427 C C . ARG A 1 179 ? 45.220 -0.158 -58.422 1.00 66.12 179 ARG A C 1
ATOM 1429 O O . ARG A 1 179 ? 45.604 -1.279 -58.103 1.00 66.12 179 ARG A O 1
ATOM 1436 N N . LYS A 1 180 ? 44.841 0.755 -57.519 1.00 69.75 180 LYS A N 1
ATOM 1437 C CA . LYS A 1 180 ? 44.897 0.525 -56.064 1.00 69.75 180 LYS A CA 1
ATOM 1438 C C . LYS A 1 180 ? 43.900 -0.544 -55.594 1.00 69.75 180 LYS A C 1
ATOM 1440 O O . LYS A 1 180 ? 44.245 -1.338 -54.723 1.00 69.75 180 LYS A O 1
ATOM 1445 N N . ALA A 1 181 ? 42.702 -0.589 -56.182 1.00 63.28 181 ALA A N 1
ATOM 1446 C CA . ALA A 1 181 ? 41.705 -1.625 -55.900 1.00 63.28 181 ALA A CA 1
ATOM 1447 C C . ALA A 1 181 ? 42.191 -3.013 -56.350 1.00 63.28 181 ALA A C 1
ATOM 1449 O O . ALA A 1 181 ? 42.300 -3.913 -55.523 1.00 63.28 181 ALA A O 1
ATOM 1450 N N . ARG A 1 182 ? 42.633 -3.144 -57.612 1.00 67.56 182 ARG A N 1
ATOM 1451 C CA . ARG A 1 182 ? 43.184 -4.408 -58.138 1.00 67.56 182 ARG A CA 1
ATOM 1452 C C . ARG A 1 182 ? 44.379 -4.915 -57.329 1.00 67.56 182 ARG A C 1
ATOM 1454 O O . ARG A 1 182 ? 44.535 -6.118 -57.158 1.00 67.56 182 ARG A O 1
ATOM 1461 N N . PHE A 1 183 ? 45.223 -4.012 -56.831 1.00 72.88 183 PHE A N 1
ATOM 1462 C CA . PHE A 1 183 ? 46.359 -4.381 -55.988 1.00 72.88 183 PHE A CA 1
ATOM 1463 C C . PHE A 1 183 ? 45.921 -4.931 -54.622 1.00 72.88 183 PHE A C 1
ATOM 1465 O O . PHE A 1 183 ? 46.447 -5.954 -54.188 1.00 72.88 183 PHE A O 1
ATOM 1472 N N . ARG A 1 184 ? 44.927 -4.310 -53.967 1.00 69.44 184 ARG A N 1
ATOM 1473 C CA . ARG A 1 184 ? 44.362 -4.832 -52.709 1.00 69.44 184 ARG A CA 1
ATOM 1474 C C . ARG A 1 184 ? 43.718 -6.202 -52.889 1.00 69.44 184 ARG A C 1
ATOM 1476 O O . ARG A 1 184 ? 43.979 -7.077 -52.071 1.00 69.44 184 ARG A O 1
ATOM 1483 N N . ASP A 1 185 ? 42.946 -6.400 -53.953 1.00 73.88 185 ASP A N 1
ATOM 1484 C CA . ASP A 1 185 ? 42.292 -7.687 -54.222 1.00 73.88 185 ASP A CA 1
ATOM 1485 C C . ASP A 1 185 ? 43.330 -8.794 -54.464 1.00 73.88 185 ASP A C 1
ATOM 1487 O O . ASP A 1 185 ? 43.215 -9.902 -53.939 1.00 73.88 185 ASP A O 1
ATOM 1491 N N . LYS A 1 186 ? 44.416 -8.472 -55.182 1.00 75.44 186 LYS A N 1
ATOM 1492 C CA . LYS A 1 186 ? 45.528 -9.406 -55.406 1.00 75.44 186 LYS A CA 1
ATOM 1493 C C . LYS A 1 186 ? 46.229 -9.778 -54.096 1.00 75.44 186 LYS A C 1
ATOM 1495 O O . LYS A 1 186 ? 46.510 -10.956 -53.887 1.00 75.44 186 LYS A O 1
ATOM 1500 N N . LEU A 1 187 ? 46.455 -8.813 -53.199 1.00 73.38 187 LEU A N 1
ATOM 1501 C CA . LEU A 1 187 ? 47.029 -9.062 -51.870 1.00 73.38 187 LEU A CA 1
ATOM 1502 C C . LEU A 1 187 ? 46.118 -9.925 -50.989 1.00 73.38 187 LEU A C 1
ATOM 1504 O O . LEU A 1 187 ? 46.603 -10.868 -50.368 1.00 73.38 187 LEU A O 1
ATOM 1508 N N . PHE A 1 188 ? 44.811 -9.652 -50.974 1.00 66.50 188 PHE A N 1
ATOM 1509 C CA . PHE A 1 188 ? 43.840 -10.472 -50.244 1.00 66.50 188 PHE A CA 1
ATOM 1510 C C . PHE A 1 188 ? 43.829 -11.919 -50.752 1.00 66.50 188 PHE A C 1
ATOM 1512 O O . PHE A 1 188 ? 43.928 -12.843 -49.950 1.00 66.50 188 PHE A O 1
ATOM 1519 N N . SER A 1 189 ? 43.840 -12.121 -52.075 1.00 73.38 189 SER A N 1
ATOM 1520 C CA . SER A 1 189 ? 43.885 -13.466 -52.669 1.00 73.38 189 SER A CA 1
ATOM 1521 C C . SER A 1 189 ? 45.171 -14.237 -52.335 1.00 73.38 189 SER A C 1
ATOM 1523 O O . SER A 1 189 ? 45.159 -15.459 -52.212 1.00 73.38 189 SER A O 1
ATOM 1525 N N . LEU A 1 190 ? 46.295 -13.533 -52.168 1.00 68.50 190 LEU A N 1
ATOM 1526 C CA . LEU A 1 190 ? 47.578 -14.122 -51.780 1.00 68.50 190 LEU A CA 1
ATOM 1527 C C . LEU A 1 190 ? 47.577 -14.545 -50.307 1.00 68.50 190 LEU A C 1
ATOM 1529 O O . LEU A 1 190 ? 48.054 -15.631 -49.982 1.00 68.50 190 LEU A O 1
ATOM 1533 N N . LEU A 1 191 ? 47.000 -13.717 -49.435 1.00 67.06 191 LEU A N 1
ATOM 1534 C CA . LEU A 1 191 ? 46.857 -14.004 -48.008 1.00 67.06 191 LEU A CA 1
ATOM 1535 C C . LEU A 1 191 ? 45.880 -15.158 -47.744 1.00 67.06 191 LEU A C 1
ATOM 1537 O O . LEU A 1 191 ? 46.161 -16.016 -46.909 1.00 67.06 191 LEU A O 1
ATOM 1541 N N . GLU A 1 192 ? 44.770 -15.238 -48.481 1.00 65.19 192 GLU A N 1
ATOM 1542 C CA . GLU A 1 192 ? 43.841 -16.373 -48.397 1.00 65.19 192 GLU A CA 1
ATOM 1543 C C . GLU A 1 192 ? 44.488 -17.680 -48.873 1.00 65.19 192 GLU A C 1
ATOM 1545 O O . GLU A 1 192 ? 44.368 -18.702 -48.198 1.00 65.19 192 GLU A O 1
ATOM 1550 N N . ARG A 1 193 ? 45.270 -17.651 -49.962 1.00 65.19 193 ARG A N 1
ATOM 1551 C CA . ARG A 1 193 ? 46.046 -18.823 -50.411 1.00 65.19 193 ARG A CA 1
ATOM 1552 C C . ARG A 1 193 ? 47.099 -19.270 -49.400 1.00 65.19 193 ARG A C 1
ATOM 1554 O O . ARG A 1 193 ? 47.367 -20.463 -49.311 1.00 65.19 193 ARG A O 1
ATOM 1561 N N . GLN A 1 194 ? 47.711 -18.346 -48.658 1.00 62.31 194 GLN A N 1
ATOM 1562 C CA . GLN A 1 194 ? 48.650 -18.702 -47.589 1.00 62.31 194 GLN A CA 1
ATOM 1563 C C . GLN A 1 194 ? 47.950 -19.291 -46.359 1.00 62.31 194 GLN A C 1
ATOM 1565 O O . GLN A 1 194 ? 48.522 -20.158 -45.705 1.00 62.31 194 GLN A O 1
ATOM 1570 N N . ARG A 1 195 ? 46.713 -18.872 -46.066 1.00 54.03 195 ARG A N 1
ATOM 1571 C CA . ARG A 1 195 ? 45.889 -19.470 -45.003 1.00 54.03 195 ARG A CA 1
ATOM 1572 C C . ARG A 1 195 ? 45.366 -20.866 -45.342 1.00 54.03 195 ARG A C 1
ATOM 1574 O O . ARG A 1 195 ? 45.241 -21.665 -44.434 1.00 54.03 195 ARG A O 1
ATOM 1581 N N . LEU A 1 196 ? 45.094 -21.160 -46.613 1.00 54.81 196 LEU A N 1
ATOM 1582 C CA . LEU A 1 196 ? 44.630 -22.477 -47.089 1.00 54.81 196 LEU A CA 1
ATOM 1583 C C . LEU A 1 196 ? 45.748 -23.528 -47.246 1.00 54.81 196 LEU A C 1
ATOM 1585 O O . LEU A 1 196 ? 45.458 -24.680 -47.548 1.00 54.81 196 LEU A O 1
ATOM 1589 N N . LYS A 1 197 ? 47.019 -23.137 -47.086 1.00 56.47 197 LYS A N 1
ATOM 1590 C CA . LYS A 1 197 ? 48.196 -24.028 -47.149 1.00 56.47 197 LYS A CA 1
ATOM 1591 C C . LYS A 1 197 ? 48.807 -24.342 -45.772 1.00 56.47 197 LYS A C 1
ATOM 1593 O O . LYS A 1 197 ? 49.905 -24.891 -45.718 1.00 56.47 197 LYS A O 1
ATOM 1598 N N . ARG A 1 198 ? 48.136 -23.958 -44.686 1.00 48.00 198 ARG A N 1
ATOM 1599 C CA . ARG A 1 198 ? 48.437 -24.359 -43.305 1.00 48.00 198 ARG A CA 1
ATOM 1600 C C . ARG A 1 198 ? 47.260 -25.152 -42.767 1.00 48.00 198 ARG A C 1
ATOM 1602 O O . ARG A 1 198 ? 47.526 -26.059 -41.957 1.00 48.00 198 ARG A O 1
#

pLDDT: mean 87.39, std 12.09, range [48.0, 98.31]

Mean predicted aligned error: 12.12 Å

Radius of gyration: 45.67 Å; Cα contacts (8 Å, |Δi|>4): 111; chains: 1; bounding box: 84×32×126 Å

Nearest PDB structures (foldseek):
  3g6b-assembly1_A  TM=3.512E-01  e=4.442E+00  Thermotoga maritima
  4atm-assembly1_A-2  TM=3.142E-01  e=6.846E+00  Homo sapiens
  2fic-assembly2_A  TM=2.869E-01  e=6.485E+00  Homo sapiens
  2fic-assembly3_B  TM=2.996E-01  e=6.846E+00  Homo sapiens
  7zr1-assembly1_D  TM=2.319E-01  e=9.469E+00  Thermochaetoides thermophila

Foldseek 3Di:
DALVVLLVVLVVVQDDDDQPLVVVLVVLVVCLVPDDPDDDDLVPDPVLVVLVVVLQVVLVVLLVVLQVVCCVVVVRDGDPVSNVVSVVSSVVSVVVSVVCVVVVSVVSVVVSVVVSVVSVVSNVVSVVVSVVSVVVSVVVNVVSVVSSVVSVVRNVVVVVVVVVLVCLVVPNDDPVSVVVNVVVVVVVVVVVVVVVVD

Sequence (198 aa):
MTAAQMLKIIEGSKPKYNDRYKYALENALKLLLNRKAFSYNKDDDAQYKNYRAKAIREGKIAMEDTLGQAASLSGGLSNSYAVSAAQQQYNNNLNQLQNIIPQLYAKALERYKLEGEKLQGNVNNYLTLQNNDIKAFEKQLSAWQKDRSYYLSKAKQEAAEAEKRAKYSRGGGTTKQKRKARFRDKLFSLLERQRLKR